Protein AF-A0A4Q6EA98-F1 (afdb_monomer)

Nearest PDB structures (foldseek):
  6drh-assembly4_H  TM=7.612E-01  e=1.124E-10  Serratia proteamaculans 568
  6gnk-assembly1_C  TM=7.350E-01  e=3.0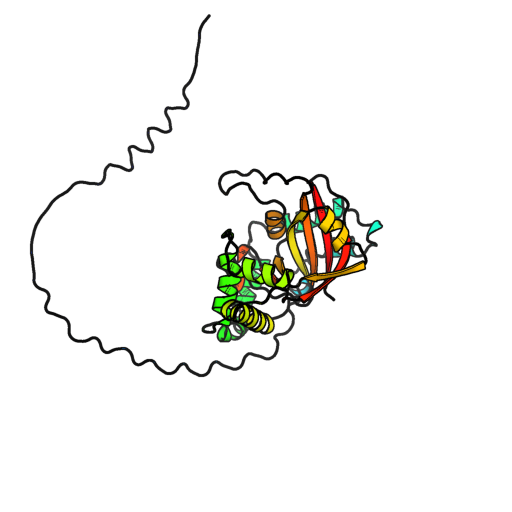94E-11  Pseudomonas aeruginosa
  6dre-assembly1_B  TM=7.748E-01  e=3.002E-10  Serratia proteamaculans 568
  6k93-assembly1_A  TM=6.479E-01  e=1.439E-08  Xanthomonas citri
  6k94-assembly2_B  TM=6.341E-01  e=4.623E-08  Xanthomonas citri

pLDDT: mean 73.7, std 22.24, range [25.86, 98.56]

Mean predicted aligned error: 13.28 Å

Structure (mmCIF, N/CA/C/O backbone):
data_AF-A0A4Q6EA98-F1
#
_entry.id   AF-A0A4Q6EA98-F1
#
loop_
_atom_site.group_PDB
_atom_site.id
_atom_site.type_symbol
_atom_site.label_atom_id
_atom_site.label_alt_id
_atom_site.label_comp_id
_atom_site.label_asym_id
_atom_site.label_entity_id
_atom_site.label_seq_id
_atom_site.pdbx_PDB_ins_code
_atom_site.Cartn_x
_atom_site.Cartn_y
_atom_site.Cartn_z
_atom_site.occupancy
_atom_site.B_iso_or_equiv
_atom_site.auth_seq_id
_atom_site.auth_comp_id
_atom_site.auth_asym_id
_atom_site.auth_atom_id
_atom_site.pdbx_PDB_model_num
ATOM 1 N N . MET A 1 1 ? 36.207 49.189 -19.529 1.00 36.44 1 MET A N 1
ATOM 2 C CA . MET A 1 1 ? 34.752 49.201 -19.783 1.00 36.44 1 MET A CA 1
ATOM 3 C C . MET A 1 1 ? 34.060 48.569 -18.588 1.00 36.44 1 MET A C 1
ATOM 5 O O . MET A 1 1 ? 34.234 47.385 -18.340 1.00 36.44 1 MET A O 1
ATOM 9 N N . HIS A 1 2 ? 33.410 49.408 -17.786 1.00 39.25 2 HIS A N 1
ATOM 10 C CA . HIS A 1 2 ? 32.520 49.038 -16.683 1.00 39.25 2 HIS A CA 1
ATOM 11 C C . HIS A 1 2 ? 31.079 48.874 -17.197 1.00 39.25 2 HIS A C 1
ATOM 13 O O . HIS A 1 2 ? 30.857 49.120 -18.376 1.00 39.25 2 HIS A O 1
ATOM 19 N N . TYR A 1 3 ? 30.160 48.520 -16.284 1.00 30.88 3 TYR A N 1
ATOM 20 C C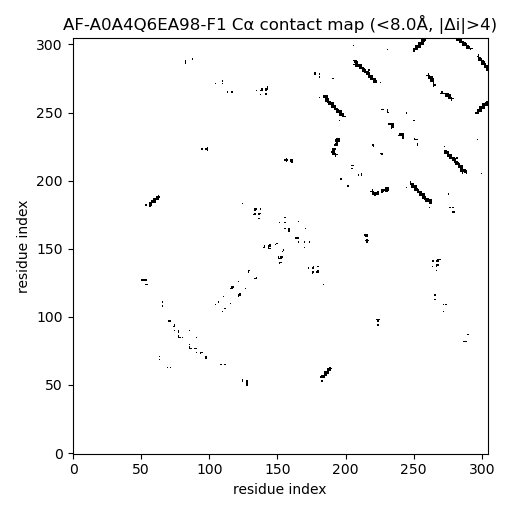A . TYR A 1 3 ? 28.699 48.310 -16.384 1.00 30.88 3 TYR A CA 1
ATOM 21 C C . TYR A 1 3 ? 28.292 46.823 -16.334 1.00 30.88 3 TYR A C 1
ATOM 23 O O . TYR A 1 3 ? 28.801 46.020 -17.099 1.00 30.88 3 TYR A O 1
ATOM 31 N N . LEU A 1 4 ? 27.371 46.365 -15.479 1.00 29.50 4 LEU A N 1
ATOM 32 C CA . LEU A 1 4 ? 26.699 46.951 -14.311 1.00 29.50 4 LEU A CA 1
ATOM 33 C C . LEU A 1 4 ? 26.031 45.784 -13.543 1.00 29.50 4 LEU A C 1
ATOM 35 O O . LEU A 1 4 ? 25.485 44.870 -14.158 1.00 29.50 4 LEU A O 1
ATOM 39 N N . ARG A 1 5 ? 26.095 45.801 -12.207 1.00 35.50 5 ARG A N 1
ATOM 40 C CA . ARG A 1 5 ? 25.423 44.859 -11.293 1.00 35.50 5 ARG A CA 1
ATOM 41 C C . ARG A 1 5 ? 24.036 45.395 -10.889 1.00 35.50 5 ARG A C 1
ATOM 43 O O . ARG A 1 5 ? 23.961 46.565 -10.541 1.00 35.50 5 ARG A O 1
ATOM 50 N N . LEU A 1 6 ? 23.050 44.484 -10.787 1.00 36.47 6 LEU A N 1
ATOM 51 C CA . LEU A 1 6 ? 21.780 44.532 -10.010 1.00 36.47 6 LEU A CA 1
ATOM 52 C C . LEU A 1 6 ? 20.711 45.597 -10.385 1.00 36.47 6 LEU A C 1
ATOM 54 O O . LEU A 1 6 ? 21.075 46.703 -10.767 1.00 36.47 6 LEU A O 1
ATOM 58 N N . PRO A 1 7 ? 19.389 45.278 -10.281 1.00 38.91 7 PRO A N 1
ATOM 59 C CA . PRO A 1 7 ? 18.716 45.088 -8.980 1.00 38.91 7 PRO A CA 1
ATOM 60 C C . PRO A 1 7 ? 17.575 44.038 -8.937 1.00 38.91 7 PRO A C 1
ATOM 62 O O . PRO A 1 7 ? 16.555 44.173 -9.603 1.00 38.91 7 PRO A O 1
ATOM 65 N N . ILE A 1 8 ? 17.688 43.038 -8.052 1.00 37.62 8 ILE A N 1
ATOM 66 C CA . ILE A 1 8 ? 16.557 42.179 -7.608 1.00 37.62 8 ILE A CA 1
ATOM 67 C C . ILE A 1 8 ? 16.230 42.416 -6.112 1.00 37.62 8 ILE A C 1
ATOM 69 O O . ILE A 1 8 ? 15.290 41.862 -5.553 1.00 37.62 8 ILE A O 1
ATOM 73 N N . LEU A 1 9 ? 16.941 43.337 -5.455 1.00 37.00 9 LEU A N 1
ATOM 74 C CA . LEU A 1 9 ? 16.762 43.656 -4.032 1.00 37.00 9 LEU A CA 1
ATOM 75 C C . LEU A 1 9 ? 15.647 44.678 -3.731 1.00 37.00 9 LEU A C 1
ATOM 77 O O . LEU A 1 9 ? 15.393 44.972 -2.568 1.00 37.00 9 LEU A O 1
ATOM 81 N N . THR A 1 10 ? 14.930 45.183 -4.737 1.00 39.91 10 THR A N 1
ATOM 82 C CA . THR A 1 10 ? 13.888 46.212 -4.550 1.00 39.91 10 THR A CA 1
ATOM 83 C C . THR A 1 10 ? 12.474 45.671 -4.320 1.00 39.91 10 THR A C 1
ATOM 85 O O . THR A 1 10 ? 11.599 46.444 -3.945 1.00 39.91 10 THR A O 1
ATOM 88 N N . PHE A 1 11 ? 12.227 44.362 -4.463 1.00 37.25 11 PHE A N 1
ATOM 89 C CA . PHE A 1 11 ? 10.883 43.790 -4.253 1.00 37.25 11 PHE A CA 1
ATOM 90 C C . PHE A 1 11 ? 10.633 43.214 -2.849 1.00 37.25 11 PHE A C 1
ATOM 92 O O . PHE A 1 11 ? 9.483 43.011 -2.466 1.00 37.25 11 PHE A O 1
ATOM 99 N N . ILE A 1 12 ? 11.677 43.010 -2.038 1.00 40.31 12 ILE A N 1
ATOM 100 C CA . ILE A 1 12 ? 11.536 42.429 -0.689 1.00 40.31 12 ILE A CA 1
ATOM 101 C C . ILE A 1 12 ? 11.276 43.511 0.381 1.00 40.31 12 ILE A C 1
ATOM 103 O O . ILE A 1 12 ? 10.663 43.231 1.407 1.00 40.31 12 ILE A O 1
ATOM 107 N N . ALA A 1 13 ? 11.621 44.776 0.120 1.00 37.28 13 ALA A N 1
ATOM 108 C CA . ALA A 1 13 ? 11.426 45.868 1.080 1.00 37.28 13 ALA A CA 1
ATOM 109 C C . ALA A 1 13 ? 10.001 46.469 1.104 1.00 37.28 13 ALA A C 1
ATOM 111 O O . ALA A 1 13 ? 9.659 47.165 2.057 1.00 37.28 13 ALA A O 1
ATOM 112 N N . LEU A 1 14 ? 9.145 46.196 0.107 1.00 33.78 14 LEU A N 1
ATOM 113 C CA . LEU A 1 14 ? 7.807 46.809 0.025 1.00 33.78 14 LEU A CA 1
ATOM 114 C C . LEU A 1 14 ? 6.695 45.976 0.692 1.00 33.78 14 LEU A C 1
ATOM 116 O O . LEU A 1 14 ? 5.656 46.519 1.056 1.00 33.78 14 LEU A O 1
ATOM 120 N N . SER A 1 15 ? 6.927 44.683 0.934 1.00 36.09 15 SER A N 1
ATOM 121 C CA . SER A 1 15 ? 5.923 43.794 1.548 1.00 36.09 15 SER A CA 1
ATOM 122 C C . SER A 1 15 ? 5.978 43.779 3.082 1.00 36.09 15 SER A C 1
ATOM 124 O O . SER A 1 15 ? 5.009 43.394 3.729 1.00 36.09 15 SER A O 1
ATOM 126 N N . LEU A 1 16 ? 7.079 44.250 3.683 1.00 36.19 16 LEU A N 1
ATOM 127 C CA . LEU A 1 16 ? 7.246 44.312 5.142 1.00 36.19 16 LEU A CA 1
ATOM 128 C C . LEU A 1 16 ? 6.771 45.646 5.755 1.00 36.19 16 LEU A C 1
ATOM 130 O O . LEU A 1 16 ? 6.557 45.732 6.961 1.00 36.19 16 LEU A O 1
ATOM 134 N N . ALA A 1 17 ? 6.548 46.676 4.931 1.00 38.06 17 ALA A N 1
ATOM 135 C CA . ALA A 1 17 ? 6.078 47.991 5.376 1.00 38.06 17 ALA A CA 1
ATOM 136 C C . ALA A 1 17 ? 4.541 48.104 5.488 1.00 38.06 17 ALA A C 1
ATOM 138 O O . ALA A 1 17 ? 4.048 49.065 6.078 1.00 38.06 17 ALA A O 1
ATOM 139 N N . LEU A 1 18 ? 3.779 47.127 4.972 1.00 37.75 18 LEU A N 1
ATOM 140 C CA . LEU A 1 18 ? 2.311 47.104 5.076 1.00 37.75 18 LEU A CA 1
ATOM 141 C C . LEU A 1 18 ? 1.763 46.292 6.263 1.00 37.75 18 LEU A C 1
ATOM 143 O O . LEU A 1 18 ? 0.562 46.336 6.504 1.00 37.75 18 LEU A O 1
ATOM 147 N N . LEU A 1 19 ? 2.613 45.609 7.040 1.00 37.91 19 LEU A N 1
ATOM 148 C CA . LEU A 1 19 ? 2.173 44.802 8.191 1.00 37.91 19 LEU A CA 1
ATOM 149 C C . LEU A 1 19 ? 2.429 45.455 9.565 1.00 37.91 19 LEU A C 1
ATOM 151 O O . LEU A 1 19 ? 2.097 44.872 10.590 1.00 37.91 19 LEU A O 1
ATOM 155 N N . LEU A 1 20 ? 2.992 46.669 9.609 1.00 38.34 20 LEU A N 1
ATOM 156 C CA . LEU A 1 20 ? 3.366 47.363 10.857 1.00 38.34 20 LEU A CA 1
ATOM 157 C C . LEU A 1 20 ? 2.638 48.702 11.085 1.00 38.34 20 LEU A C 1
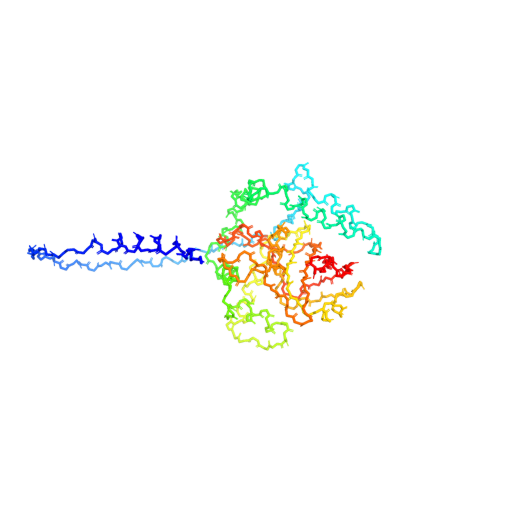ATOM 159 O O . LEU A 1 20 ? 3.066 49.513 11.902 1.00 38.34 20 LEU A O 1
ATOM 163 N N . LYS A 1 21 ? 1.512 48.946 10.403 1.00 40.34 21 LYS A N 1
ATOM 164 C CA . LYS A 1 21 ? 0.724 50.185 10.546 1.00 40.34 21 LYS A CA 1
ATOM 165 C C . LYS A 1 21 ? -0.743 49.948 10.916 1.00 40.34 21 LYS A C 1
ATOM 167 O O . LYS A 1 21 ? -1.633 50.530 10.319 1.00 40.34 21 LYS A O 1
ATOM 172 N N . THR A 1 22 ? -0.995 49.153 11.952 1.00 42.69 22 THR A N 1
ATOM 173 C CA . THR A 1 22 ? -2.240 49.248 12.741 1.00 42.69 22 THR A CA 1
ATOM 174 C C . THR A 1 22 ? -1.953 48.942 14.209 1.00 42.69 22 THR A C 1
ATOM 176 O O . THR A 1 22 ? -2.430 47.960 14.767 1.00 42.69 22 THR A O 1
ATOM 179 N N . ILE A 1 23 ? -1.134 49.784 14.835 1.00 40.72 23 ILE A N 1
ATOM 180 C CA . ILE A 1 23 ? -1.140 49.961 16.287 1.00 40.72 23 ILE A CA 1
ATOM 181 C C . ILE A 1 23 ? -1.190 51.468 16.518 1.00 40.72 23 ILE A C 1
ATOM 183 O O . ILE A 1 23 ? -0.213 52.171 16.270 1.00 40.72 23 ILE A O 1
ATOM 187 N N . THR A 1 24 ? -2.332 51.958 16.988 1.00 38.66 24 THR A N 1
ATOM 188 C CA . THR A 1 24 ? -2.420 53.245 17.682 1.00 38.66 24 THR A CA 1
ATOM 189 C C . THR A 1 24 ? -3.188 53.047 18.988 1.00 38.66 24 THR A C 1
ATOM 191 O O . THR A 1 24 ? -4.144 52.268 19.010 1.00 38.66 24 THR A O 1
ATOM 194 N N . PRO A 1 25 ? -2.761 53.706 20.079 1.00 43.69 25 PRO A N 1
ATOM 195 C CA . PRO A 1 25 ? -3.320 53.523 21.410 1.00 43.69 25 PRO A CA 1
ATOM 196 C C . PRO A 1 25 ? -4.428 54.540 21.724 1.00 43.69 25 PRO A C 1
ATOM 198 O O . PRO A 1 25 ? -4.451 55.635 21.166 1.00 43.69 25 PRO A O 1
ATOM 201 N N . GLY A 1 26 ? -5.252 54.194 22.717 1.00 35.09 26 GLY A N 1
ATOM 202 C CA . GLY A 1 26 ? -5.934 55.150 23.594 1.00 35.09 26 GLY A CA 1
ATOM 203 C C . GLY A 1 26 ? -7.406 55.426 23.286 1.00 35.09 26 GLY A C 1
ATOM 204 O O . GLY A 1 26 ? -7.727 56.124 22.331 1.00 35.09 26 GLY A O 1
ATOM 205 N N . ASN A 1 27 ? -8.296 54.948 24.161 1.00 36.94 27 ASN A N 1
ATOM 206 C CA . ASN A 1 27 ? -9.120 55.851 24.967 1.00 36.94 27 ASN A CA 1
ATOM 207 C C . ASN A 1 27 ? -9.820 55.107 26.110 1.00 36.94 27 ASN A C 1
ATOM 209 O O . ASN A 1 27 ? -10.454 54.069 25.919 1.00 36.94 27 ASN A O 1
ATOM 213 N N . ASP A 1 28 ? -9.683 55.695 27.295 1.00 40.91 28 ASP A N 1
ATOM 214 C CA . ASP A 1 28 ? -10.434 55.407 28.506 1.00 40.91 28 ASP A CA 1
ATOM 215 C C . ASP A 1 28 ? -11.940 55.619 28.292 1.00 40.91 28 ASP A C 1
ATOM 217 O O . ASP A 1 28 ? -12.344 56.582 27.641 1.00 40.91 28 ASP A O 1
ATOM 221 N N . ALA A 1 29 ? -12.772 54.765 28.896 1.00 38.62 29 ALA A N 1
ATOM 222 C CA . ALA A 1 29 ? -13.707 55.164 29.955 1.00 38.62 29 ALA A CA 1
ATOM 223 C C . ALA A 1 29 ? -14.797 54.103 30.220 1.00 38.62 29 ALA A C 1
ATOM 225 O O . ALA A 1 29 ? -15.301 53.434 29.324 1.00 38.62 29 ALA A O 1
ATOM 226 N N . GLN A 1 30 ? -15.217 54.098 31.487 1.00 36.19 30 GLN A N 1
ATOM 227 C CA . GLN A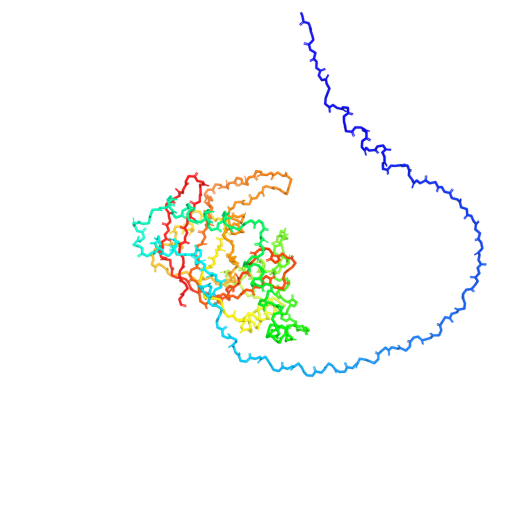 1 30 ? -16.470 53.589 32.056 1.00 36.19 30 GLN A CA 1
ATOM 228 C C . GLN A 1 30 ? -16.532 52.124 32.505 1.00 36.19 30 GLN A C 1
ATOM 230 O O . GLN A 1 30 ? -17.000 51.209 31.833 1.00 36.19 30 GLN A O 1
ATOM 235 N N . ALA A 1 31 ? -16.177 51.983 33.783 1.00 44.09 31 ALA A N 1
ATOM 236 C CA . ALA A 1 31 ? -16.693 50.978 34.691 1.00 44.09 31 ALA A CA 1
ATOM 237 C C . ALA A 1 31 ? -18.231 51.033 34.775 1.00 44.09 31 ALA A C 1
ATOM 239 O O . ALA A 1 31 ? -18.809 52.036 35.195 1.00 44.09 31 ALA A O 1
ATOM 240 N N . GLN A 1 32 ? -18.883 49.913 34.465 1.00 38.41 32 GLN A N 1
ATOM 241 C CA . GLN A 1 32 ? -20.207 49.578 34.981 1.00 38.41 32 GLN A CA 1
ATOM 242 C C . GLN A 1 32 ? -20.183 48.144 35.509 1.00 38.41 32 GLN A C 1
ATOM 244 O O . GLN A 1 32 ? -19.798 47.201 34.817 1.00 38.41 32 GLN A O 1
ATOM 249 N N . GLY A 1 33 ? -20.548 48.009 36.784 1.00 42.72 33 GLY A N 1
ATOM 250 C CA . GLY A 1 33 ? -20.514 46.762 37.532 1.00 42.72 33 GLY A CA 1
ATOM 251 C C . GLY A 1 33 ? -21.447 45.699 36.957 1.00 42.72 33 GLY A C 1
ATOM 252 O O . GLY A 1 33 ? -22.647 45.921 36.793 1.00 42.72 33 GLY A O 1
ATOM 253 N N . ARG A 1 34 ? -20.897 44.505 36.723 1.00 35.78 34 ARG A N 1
ATOM 254 C CA . ARG A 1 34 ? -21.675 43.277 36.542 1.00 35.78 34 ARG A CA 1
ATOM 255 C C . ARG A 1 34 ? -21.819 42.570 37.885 1.00 35.78 34 ARG A C 1
ATOM 257 O O . ARG A 1 34 ? -20.829 42.242 38.532 1.00 35.78 34 ARG A O 1
ATOM 264 N N . LYS A 1 35 ? -23.072 42.336 38.277 1.00 40.84 35 LYS A N 1
ATOM 265 C CA . LYS A 1 35 ? -23.454 41.440 39.373 1.00 40.84 35 LYS A CA 1
ATOM 266 C C . LYS A 1 35 ? -22.959 40.010 39.081 1.00 40.84 35 LYS A C 1
ATOM 268 O O . LYS A 1 35 ? -22.957 39.618 37.912 1.00 40.84 35 LYS A O 1
ATOM 273 N N . PRO A 1 36 ? -22.573 39.228 40.104 1.00 41.62 36 PRO A N 1
ATOM 274 C CA . PRO A 1 36 ? -22.211 37.829 39.923 1.00 41.62 36 PRO A CA 1
ATOM 275 C C . PRO A 1 36 ? -23.444 37.034 39.482 1.00 41.62 36 PRO A C 1
ATOM 277 O O . PRO A 1 36 ? -24.494 37.090 40.123 1.00 41.62 36 PRO A O 1
ATOM 280 N N . ASN A 1 37 ? -23.312 36.338 38.354 1.00 41.91 37 ASN A N 1
ATOM 281 C CA . ASN A 1 37 ? -24.334 35.435 37.849 1.00 41.91 37 ASN A CA 1
ATOM 282 C C . ASN A 1 37 ? -24.329 34.169 38.713 1.00 41.91 37 ASN A C 1
ATOM 284 O O . ASN A 1 37 ? -23.273 33.593 38.976 1.00 41.91 37 ASN A O 1
ATOM 288 N N . SER A 1 38 ? -25.520 33.789 39.159 1.00 45.34 38 SER A N 1
ATOM 289 C CA . SER A 1 38 ? -25.815 32.594 39.936 1.00 45.34 38 SER A CA 1
ATOM 290 C C . SER A 1 38 ? -25.354 31.315 39.238 1.00 45.34 38 SER A C 1
ATOM 292 O O . SER A 1 38 ? -25.368 31.221 38.011 1.00 45.34 38 SER A O 1
ATOM 294 N N . GLU A 1 39 ? -24.972 30.351 40.073 1.00 47.25 39 GLU A N 1
ATOM 295 C CA . GLU A 1 39 ? -24.672 28.947 39.799 1.00 47.25 39 GLU A CA 1
ATOM 296 C C . GLU A 1 39 ? -25.347 28.402 38.531 1.00 47.25 39 GLU A C 1
ATOM 298 O O . GLU A 1 39 ? -26.557 28.191 38.480 1.00 47.25 39 GLU A O 1
ATOM 303 N N . ALA A 1 40 ? -24.538 28.147 37.501 1.00 46.28 40 ALA A N 1
ATOM 304 C CA . ALA A 1 40 ? -24.953 27.323 36.380 1.00 46.28 40 ALA A CA 1
ATOM 305 C C . ALA A 1 40 ? -25.075 25.874 36.874 1.00 46.28 40 ALA A C 1
ATOM 307 O O . ALA A 1 40 ? -24.080 25.265 37.281 1.00 46.28 40 ALA A O 1
ATOM 308 N N . GLU A 1 41 ? -26.295 25.335 36.848 1.00 46.44 41 GLU A N 1
ATOM 309 C CA . GLU A 1 41 ? -26.556 23.912 37.045 1.00 46.44 41 GLU A CA 1
ATOM 310 C C . GLU A 1 41 ? -25.636 23.092 36.135 1.00 46.44 41 GLU A C 1
ATOM 312 O O . GLU A 1 41 ? -25.623 23.248 34.911 1.00 46.44 41 GLU A O 1
ATOM 317 N N . LYS A 1 42 ? -24.841 22.206 36.744 1.00 41.75 42 LYS A N 1
ATOM 318 C CA . LYS A 1 42 ? -24.053 21.224 36.000 1.00 41.75 42 LYS A CA 1
ATOM 319 C C . LYS A 1 42 ? -25.022 20.364 35.180 1.00 41.75 42 LYS A C 1
ATOM 321 O O . LYS A 1 42 ? -25.925 19.772 35.778 1.00 41.75 42 LYS A O 1
ATOM 326 N N . PRO A 1 43 ? -24.843 20.239 33.854 1.00 42.81 43 PRO A N 1
ATOM 327 C CA . PRO A 1 43 ? -25.679 19.357 33.058 1.00 42.81 43 PRO A CA 1
ATOM 328 C C . PRO A 1 43 ? -25.544 17.929 33.594 1.00 42.81 43 PRO A C 1
ATOM 330 O O . PRO A 1 43 ? -24.437 17.408 33.759 1.00 42.81 43 PRO A O 1
ATOM 333 N N . LYS A 1 44 ? -26.688 17.310 33.905 1.00 42.38 44 LYS A N 1
ATOM 334 C CA . LYS A 1 44 ? -26.781 15.884 34.227 1.00 42.38 44 LYS A CA 1
ATOM 335 C C . LYS A 1 44 ? -26.148 15.108 33.072 1.00 42.38 44 LYS A C 1
ATOM 337 O O . LYS A 1 44 ? -26.660 15.154 31.958 1.00 42.38 44 LYS A O 1
ATOM 342 N N . LEU A 1 45 ? -25.047 14.401 33.340 1.00 35.31 45 LEU A N 1
ATOM 343 C CA . LEU A 1 45 ? -24.524 13.392 32.422 1.00 35.31 45 LEU A CA 1
ATOM 344 C C . LEU A 1 45 ? -25.590 12.302 32.279 1.00 35.31 45 LEU A C 1
ATOM 346 O O . LEU A 1 45 ? -25.729 11.434 33.144 1.00 35.31 45 LEU A O 1
ATOM 350 N N . GLU A 1 46 ? -26.369 12.368 31.204 1.00 38.91 46 GLU A N 1
ATOM 351 C CA . GLU A 1 46 ? -27.190 11.244 30.785 1.00 38.91 46 GLU A CA 1
ATOM 352 C C . GLU A 1 46 ? -26.268 10.071 30.460 1.00 38.91 46 GLU A C 1
ATOM 354 O O . GLU A 1 46 ? -25.263 10.194 29.756 1.00 38.91 46 GLU A O 1
ATOM 359 N N . LYS A 1 47 ? -26.597 8.919 31.043 1.00 36.59 47 LYS A N 1
ATOM 360 C CA . LYS A 1 47 ? -25.894 7.662 30.820 1.00 36.59 47 LYS A CA 1
ATOM 361 C C . LYS A 1 47 ? -25.936 7.377 29.310 1.00 36.59 47 LYS A C 1
ATOM 363 O O . LYS A 1 47 ? -27.042 7.316 28.772 1.00 36.59 47 LYS A O 1
ATOM 368 N N . PRO A 1 48 ? -24.790 7.225 28.620 1.00 41.97 48 PRO A N 1
ATOM 369 C CA . PRO A 1 48 ? -24.790 7.038 27.177 1.00 41.97 48 PRO A CA 1
ATOM 370 C C . PRO A 1 48 ? -25.634 5.811 26.832 1.00 41.97 48 PRO A C 1
ATOM 372 O O . PRO A 1 48 ? -25.447 4.736 27.410 1.00 41.97 48 PRO A O 1
ATOM 375 N N . ALA A 1 49 ? -26.604 6.004 25.935 1.00 45.12 49 ALA A N 1
ATOM 376 C CA . ALA A 1 49 ? -27.439 4.928 25.427 1.00 45.12 49 ALA A CA 1
ATOM 377 C C . ALA A 1 49 ? -26.543 3.792 24.913 1.00 45.12 49 ALA A C 1
ATOM 379 O O . ALA A 1 49 ? -25.498 4.045 24.307 1.00 45.12 49 ALA A O 1
ATOM 380 N N . ALA A 1 50 ? -26.938 2.545 25.180 1.00 44.06 50 ALA A N 1
ATOM 381 C CA . ALA A 1 50 ? -26.211 1.383 24.690 1.00 44.06 50 ALA A CA 1
ATOM 382 C C . ALA A 1 50 ? -26.054 1.499 23.168 1.00 44.06 50 ALA A C 1
ATOM 384 O O . ALA A 1 50 ? -27.047 1.596 22.442 1.00 44.06 50 ALA A O 1
ATOM 385 N N . LEU A 1 51 ? -24.803 1.539 22.703 1.00 44.38 51 LEU A N 1
ATOM 386 C CA . LEU A 1 51 ? -24.502 1.590 21.279 1.00 44.38 51 LEU A CA 1
ATOM 387 C C . LEU A 1 51 ? -25.141 0.370 20.597 1.00 44.38 51 LEU A C 1
ATOM 389 O O . LEU A 1 51 ? -25.059 -0.737 21.142 1.00 44.38 51 LEU A O 1
ATOM 393 N N . PRO A 1 52 ? -25.770 0.542 19.422 1.00 46.88 52 PRO A N 1
ATOM 394 C CA . PRO A 1 52 ? -26.298 -0.588 18.675 1.00 46.88 52 PRO A CA 1
ATOM 395 C C . PRO A 1 52 ? -25.167 -1.581 18.386 1.00 46.88 52 PRO A C 1
ATOM 397 O O . PRO A 1 52 ? -24.033 -1.183 18.100 1.00 46.88 52 PRO A O 1
ATOM 400 N N . ALA A 1 53 ? -25.475 -2.878 18.478 1.00 47.44 53 ALA A N 1
ATOM 401 C CA . ALA A 1 53 ? -24.531 -3.933 18.131 1.00 47.44 53 ALA A CA 1
ATOM 402 C C . ALA A 1 53 ? -23.972 -3.687 16.720 1.00 47.44 53 ALA A C 1
ATOM 404 O O . ALA A 1 53 ? -24.715 -3.307 15.810 1.00 47.44 53 ALA A O 1
ATOM 405 N N . ALA A 1 54 ? -22.660 -3.878 16.547 1.00 45.88 54 ALA A N 1
ATOM 406 C CA . ALA A 1 54 ? -22.031 -3.736 15.240 1.00 45.88 54 ALA A CA 1
ATOM 407 C C . ALA A 1 54 ? -22.734 -4.680 14.245 1.00 45.88 54 ALA A C 1
ATOM 409 O O . ALA A 1 54 ? -22.960 -5.844 14.591 1.00 45.88 54 ALA A O 1
ATOM 410 N N . PRO A 1 55 ? -23.107 -4.213 13.041 1.00 47.16 55 PRO A N 1
ATOM 411 C CA . PRO A 1 55 ? -23.684 -5.098 12.042 1.00 47.16 55 PRO A CA 1
ATOM 412 C C . PRO A 1 55 ? -22.702 -6.238 11.743 1.00 47.16 55 PRO A C 1
ATOM 414 O O . PRO A 1 55 ? -21.487 -6.023 11.715 1.00 47.16 55 PRO A O 1
ATOM 417 N N . ASN A 1 56 ? -23.233 -7.447 11.530 1.00 51.41 56 ASN A N 1
ATOM 418 C CA . ASN A 1 56 ? -22.464 -8.594 11.040 1.00 51.41 56 ASN A CA 1
ATOM 419 C C . ASN A 1 56 ? -21.585 -8.160 9.858 1.00 51.41 56 ASN A C 1
ATOM 421 O O . ASN A 1 56 ? -22.047 -7.361 9.041 1.00 51.41 56 ASN A O 1
ATOM 425 N N . ALA A 1 57 ? -20.344 -8.667 9.807 1.00 54.44 57 ALA A N 1
ATOM 426 C CA . ALA A 1 57 ? -19.299 -8.300 8.847 1.00 54.44 57 ALA A CA 1
ATOM 427 C C . ALA A 1 57 ? -19.883 -7.866 7.491 1.00 54.44 57 ALA A C 1
ATOM 429 O O . ALA A 1 57 ? -20.426 -8.676 6.742 1.00 54.44 57 ALA A O 1
ATOM 430 N N . SER A 1 58 ? -19.833 -6.560 7.224 1.00 62.44 58 SER A N 1
ATOM 431 C CA . SER A 1 58 ? -20.400 -5.957 6.020 1.00 62.44 58 SER A CA 1
ATOM 432 C C . SER A 1 58 ? -19.800 -6.598 4.772 1.00 62.44 58 SER A C 1
ATOM 434 O O . SER A 1 58 ? -18.585 -6.804 4.725 1.00 62.44 58 SER A O 1
ATOM 436 N N . SER A 1 59 ? -20.638 -6.866 3.768 1.00 73.06 59 SER A N 1
ATOM 437 C CA . SER A 1 59 ? -20.222 -7.473 2.503 1.00 73.06 59 SER A CA 1
ATOM 438 C C . SER A 1 59 ? -18.986 -6.786 1.899 1.00 73.06 59 SER A C 1
ATOM 440 O O . SER A 1 59 ? -18.875 -5.557 2.004 1.00 73.06 59 SER A O 1
ATOM 442 N N . PRO A 1 60 ? -18.081 -7.546 1.252 1.00 81.00 60 PRO A N 1
ATOM 443 C CA . PRO A 1 60 ? -16.912 -6.982 0.588 1.00 81.00 60 PRO A CA 1
ATOM 444 C C . PRO A 1 60 ? -17.272 -5.904 -0.439 1.00 81.00 60 PRO A C 1
ATOM 446 O O . PRO A 1 60 ? -18.266 -6.016 -1.159 1.00 81.00 60 PRO A O 1
ATOM 449 N N . ILE A 1 61 ? -16.438 -4.869 -0.516 1.00 73.62 61 ILE A N 1
ATOM 450 C CA . ILE A 1 61 ? -16.477 -3.856 -1.569 1.00 73.62 61 ILE A CA 1
ATOM 451 C C . ILE A 1 61 ? -15.606 -4.355 -2.721 1.00 73.62 61 ILE A C 1
ATOM 453 O O . ILE A 1 61 ? -14.384 -4.412 -2.611 1.00 73.62 61 ILE A O 1
ATOM 457 N N . GLU A 1 62 ? -16.234 -4.705 -3.837 1.00 77.50 62 GLU A N 1
ATOM 458 C CA . GLU A 1 62 ? -15.550 -5.151 -5.052 1.00 77.50 62 GLU A CA 1
ATOM 459 C C . GLU A 1 62 ? -15.210 -3.940 -5.932 1.00 77.50 62 GLU A C 1
ATOM 461 O O . GLU A 1 62 ? -16.112 -3.352 -6.532 1.00 77.50 62 GLU A O 1
ATOM 466 N N . LEU A 1 63 ? -13.931 -3.571 -6.077 1.00 68.25 63 LEU A N 1
ATOM 467 C CA . LEU A 1 63 ? -13.541 -2.387 -6.869 1.00 68.25 63 LEU A CA 1
ATOM 468 C C . LEU A 1 63 ? -14.017 -2.456 -8.327 1.00 68.25 63 LEU A C 1
ATOM 470 O O . LEU A 1 63 ? -14.416 -1.445 -8.901 1.00 68.25 63 LEU A O 1
ATOM 474 N N . LYS A 1 64 ? -14.050 -3.660 -8.912 1.00 67.56 64 LYS A N 1
ATOM 475 C CA . LYS A 1 64 ? -14.564 -3.898 -10.273 1.00 67.56 64 LYS A CA 1
ATOM 476 C C . LYS A 1 64 ? -16.025 -3.468 -10.460 1.00 67.56 64 LYS A C 1
ATOM 478 O O . LYS A 1 64 ? -16.442 -3.251 -11.589 1.00 67.56 64 LYS A O 1
ATOM 483 N N . SER A 1 65 ? -16.797 -3.373 -9.376 1.00 58.03 65 SER A N 1
ATOM 484 C CA . SER A 1 65 ? -18.210 -2.980 -9.415 1.00 58.03 65 SER A CA 1
ATOM 485 C C . SER A 1 65 ? -18.433 -1.464 -9.346 1.00 58.03 65 SER A C 1
ATOM 487 O O . SER A 1 65 ? -19.553 -1.014 -9.567 1.00 58.03 65 SER A O 1
ATOM 489 N N . LEU A 1 66 ? -17.390 -0.673 -9.060 1.00 54.28 66 LEU A N 1
ATOM 490 C CA . LEU A 1 66 ? -17.508 0.763 -8.773 1.00 54.28 66 LEU A CA 1
ATOM 491 C C . LEU A 1 66 ? -17.319 1.680 -9.996 1.00 54.28 66 LEU A C 1
ATOM 493 O O . LEU A 1 66 ? -17.465 2.892 -9.862 1.00 54.28 66 LEU A O 1
ATOM 497 N N . ALA A 1 67 ? -16.994 1.152 -11.181 1.00 53.38 67 ALA A N 1
ATOM 498 C CA . ALA A 1 67 ? -16.746 1.969 -12.371 1.00 53.38 67 ALA A CA 1
ATOM 499 C C . ALA A 1 67 ? -17.400 1.382 -13.632 1.00 53.38 67 ALA A C 1
ATOM 501 O O . ALA A 1 67 ? -17.271 0.193 -13.909 1.00 53.38 67 ALA A O 1
ATOM 502 N N . ALA A 1 68 ? -18.058 2.239 -14.425 1.00 50.38 68 ALA A N 1
ATOM 503 C CA . ALA A 1 68 ? -18.667 1.872 -15.712 1.00 50.38 68 ALA A CA 1
ATOM 504 C C . ALA A 1 68 ? -17.628 1.421 -16.762 1.00 50.38 68 ALA A C 1
ATOM 506 O O . ALA A 1 68 ? -17.942 0.646 -17.661 1.00 50.38 68 ALA A O 1
ATOM 507 N N . THR A 1 69 ? -16.380 1.869 -16.613 1.00 62.22 69 THR A N 1
ATOM 508 C CA . THR A 1 69 ? -15.189 1.379 -17.318 1.00 62.22 69 THR A CA 1
ATOM 509 C C . THR A 1 69 ? -14.179 0.962 -16.261 1.00 62.22 69 THR A C 1
ATOM 511 O O . THR A 1 69 ? -13.782 1.808 -15.465 1.00 62.22 69 THR A O 1
ATOM 514 N N . ASN A 1 70 ? -13.781 -0.311 -16.212 1.00 66.62 70 ASN A N 1
ATOM 515 C CA . ASN A 1 70 ? -12.844 -0.801 -15.202 1.00 66.62 70 ASN A CA 1
ATOM 516 C C . ASN A 1 70 ? -11.436 -0.234 -15.484 1.00 66.62 70 ASN A C 1
ATOM 518 O O . ASN A 1 70 ? -10.764 -0.740 -16.387 1.00 66.62 70 ASN A O 1
ATOM 522 N N . PRO A 1 71 ? -10.952 0.774 -14.729 1.00 66.19 71 PRO A N 1
ATOM 523 C CA . PRO A 1 71 ? -9.657 1.394 -15.015 1.00 66.19 71 PRO A CA 1
ATOM 524 C C . PRO A 1 71 ? -8.500 0.394 -14.837 1.00 66.19 71 PRO A C 1
ATOM 526 O O . PRO A 1 71 ? -7.427 0.573 -15.404 1.00 66.19 71 PRO A O 1
ATOM 529 N N . TYR A 1 72 ? -8.734 -0.707 -14.118 1.00 76.25 72 TYR A N 1
ATOM 530 C CA . TYR A 1 72 ? -7.764 -1.769 -13.884 1.00 76.25 72 TYR A CA 1
ATOM 531 C C . TYR A 1 72 ? -7.707 -2.813 -15.005 1.00 76.25 72 TYR A C 1
ATOM 533 O O . TYR A 1 72 ? -6.874 -3.708 -14.931 1.00 76.25 72 TYR A O 1
ATOM 541 N N . GLU A 1 73 ? -8.536 -2.745 -16.053 1.00 81.25 73 GLU A N 1
ATOM 542 C CA . GLU A 1 73 ? -8.526 -3.761 -17.118 1.00 81.25 73 GLU A CA 1
ATOM 543 C C . GLU A 1 73 ? -7.162 -3.851 -17.821 1.00 81.25 73 GLU A C 1
ATOM 545 O O . GLU A 1 73 ? -6.648 -4.947 -18.053 1.00 81.25 73 GLU A O 1
ATOM 550 N N . LYS A 1 74 ? -6.537 -2.705 -18.114 1.00 81.94 74 LYS A N 1
ATOM 551 C CA . LYS A 1 74 ? -5.189 -2.666 -18.696 1.00 81.94 74 LYS A CA 1
ATOM 552 C C . LYS A 1 74 ? -4.147 -3.247 -17.740 1.00 81.94 74 LYS A C 1
ATOM 554 O O . LYS A 1 74 ? -3.325 -4.055 -18.162 1.00 81.94 74 LYS A O 1
ATOM 559 N N . LEU A 1 75 ? -4.223 -2.893 -16.454 1.00 84.19 75 LEU A N 1
ATOM 560 C CA . LEU A 1 75 ? -3.346 -3.442 -15.418 1.00 84.19 75 LEU A CA 1
ATOM 561 C C . LEU A 1 75 ? -3.500 -4.968 -15.313 1.00 84.19 75 LEU A C 1
ATOM 563 O O . LEU A 1 75 ? -2.501 -5.676 -15.315 1.00 84.19 75 LEU A O 1
ATOM 567 N N . ASN A 1 76 ? -4.733 -5.479 -15.322 1.00 86.25 76 ASN A N 1
ATOM 568 C CA . ASN A 1 76 ? -5.026 -6.913 -15.307 1.00 86.25 76 ASN A CA 1
ATOM 569 C C . ASN A 1 76 ? -4.406 -7.633 -16.500 1.00 86.25 76 ASN A C 1
ATOM 571 O O . ASN A 1 76 ? -3.816 -8.692 -16.328 1.00 86.25 76 ASN A O 1
ATOM 575 N N . LYS A 1 77 ? -4.521 -7.066 -17.708 1.00 86.50 77 LYS A N 1
ATOM 576 C CA . LYS A 1 77 ? -3.926 -7.655 -18.918 1.00 86.50 77 LYS A CA 1
ATOM 577 C C . LYS A 1 77 ? -2.407 -7.748 -18.806 1.00 86.50 77 LYS A C 1
ATOM 579 O O . LYS A 1 77 ? -1.845 -8.786 -19.136 1.00 86.50 77 LYS A O 1
ATOM 584 N N . ILE A 1 78 ? -1.763 -6.697 -18.298 1.00 85.31 78 ILE A N 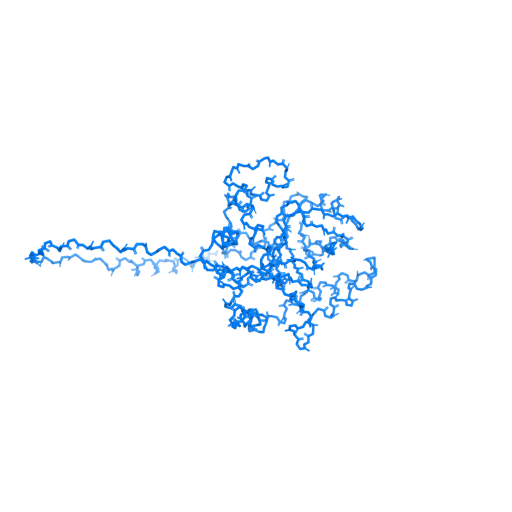1
ATOM 585 C CA . ILE A 1 78 ? -0.310 -6.669 -18.088 1.00 85.31 78 ILE A CA 1
ATOM 586 C C . ILE A 1 78 ? 0.108 -7.664 -16.998 1.00 85.31 78 ILE A C 1
ATOM 588 O O . ILE A 1 78 ? 1.125 -8.325 -17.147 1.00 85.31 78 ILE A O 1
ATOM 592 N N . LEU A 1 79 ? -0.668 -7.802 -15.921 1.00 88.81 79 LEU A N 1
ATOM 593 C CA . LEU A 1 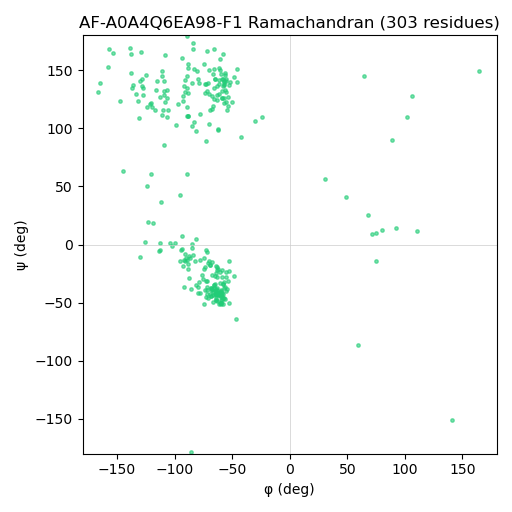79 ? -0.354 -8.700 -14.802 1.00 88.81 79 LEU A CA 1
ATOM 594 C C . LEU A 1 79 ? -0.783 -10.161 -15.023 1.00 88.81 79 LEU A C 1
ATOM 596 O O . LEU A 1 79 ? -0.411 -11.025 -14.235 1.00 88.81 79 LEU A O 1
ATOM 600 N N . ALA A 1 80 ? -1.548 -10.454 -16.078 1.00 88.12 80 ALA A N 1
ATOM 601 C CA . ALA A 1 80 ? -1.974 -11.812 -16.420 1.00 88.12 80 ALA A CA 1
ATOM 602 C C . ALA A 1 80 ? -0.872 -12.648 -17.097 1.00 88.12 80 ALA A C 1
ATOM 604 O O . ALA A 1 80 ? -1.023 -13.863 -17.240 1.00 88.12 80 ALA A O 1
ATOM 605 N N . VAL A 1 81 ? 0.218 -12.016 -17.540 1.00 88.81 81 VAL A N 1
ATOM 606 C CA . VAL A 1 81 ? 1.375 -12.705 -18.129 1.00 88.81 81 VAL A CA 1
ATOM 607 C C . VAL A 1 81 ? 2.327 -13.213 -17.037 1.00 88.81 81 VAL A C 1
ATOM 609 O O . VAL A 1 81 ? 2.198 -12.872 -15.862 1.00 88.81 81 VAL A O 1
ATOM 612 N N . LYS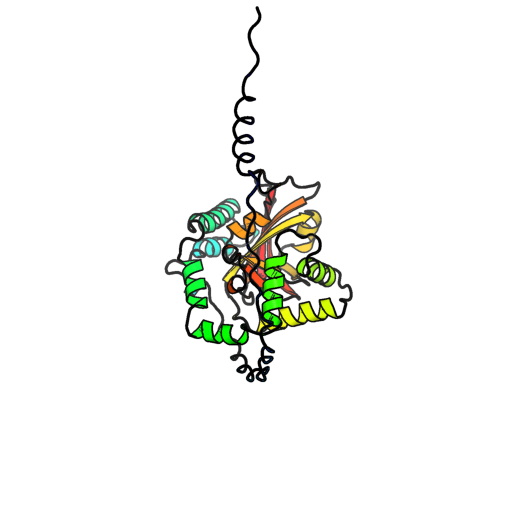 A 1 82 ? 3.294 -14.058 -17.413 1.00 86.81 82 LYS A N 1
ATOM 613 C CA . LYS A 1 82 ? 4.358 -14.497 -16.493 1.00 86.81 82 LYS A CA 1
ATOM 614 C C . LYS A 1 82 ? 5.252 -13.319 -16.093 1.00 86.81 82 LYS A C 1
ATOM 616 O O . LYS A 1 82 ? 5.420 -12.391 -16.879 1.00 86.81 82 LYS A O 1
ATOM 621 N N . SER A 1 83 ? 5.845 -13.371 -14.900 1.00 88.50 83 SER A N 1
ATOM 622 C CA . SER A 1 83 ? 6.655 -12.276 -14.344 1.00 88.50 83 SER A CA 1
ATOM 623 C C . SER A 1 83 ? 7.810 -11.840 -15.255 1.00 88.50 83 SER A C 1
ATOM 625 O O . SER A 1 83 ? 8.036 -10.643 -15.433 1.00 88.50 83 SER A O 1
ATOM 627 N N . ASP A 1 84 ? 8.480 -12.794 -15.903 1.00 89.06 84 ASP A N 1
ATOM 628 C CA . ASP A 1 84 ? 9.570 -12.576 -16.863 1.00 89.06 84 ASP A CA 1
ATOM 629 C C . ASP A 1 84 ? 9.123 -11.942 -18.192 1.00 89.06 84 ASP A C 1
ATOM 631 O O . ASP A 1 84 ? 9.944 -11.387 -18.922 1.00 89.06 84 ASP A O 1
ATOM 635 N N . ALA A 1 85 ? 7.824 -11.984 -18.491 1.00 91.06 85 ALA A N 1
ATOM 636 C CA . ALA A 1 85 ? 7.217 -11.418 -19.691 1.00 91.06 85 ALA A CA 1
ATOM 637 C C . ALA A 1 85 ? 6.550 -10.051 -19.453 1.00 91.06 85 ALA A C 1
ATOM 639 O O . ALA A 1 85 ? 5.968 -9.488 -20.383 1.00 91.06 85 ALA A O 1
ATOM 640 N N . ILE A 1 86 ? 6.608 -9.502 -18.233 1.00 91.69 86 ILE A N 1
ATOM 641 C CA . ILE A 1 86 ? 6.016 -8.193 -17.939 1.00 91.69 86 ILE A CA 1
ATOM 642 C C . ILE A 1 86 ? 6.797 -7.098 -18.675 1.00 91.69 86 ILE A C 1
ATOM 644 O O . ILE A 1 86 ? 7.963 -6.820 -18.385 1.00 91.69 86 ILE A O 1
ATOM 648 N N . ALA A 1 87 ? 6.119 -6.408 -19.593 1.00 93.31 87 ALA A N 1
ATOM 649 C CA . ALA A 1 87 ? 6.627 -5.196 -20.221 1.00 93.31 87 ALA A CA 1
ATOM 650 C C . ALA A 1 87 ? 6.584 -4.029 -19.217 1.00 93.31 87 ALA A C 1
ATOM 652 O O . ALA A 1 87 ? 5.600 -3.296 -19.123 1.00 93.31 87 ALA A O 1
ATOM 653 N N . TRP A 1 88 ? 7.654 -3.851 -18.436 1.00 91.19 88 TRP A N 1
ATOM 654 C CA . TRP A 1 88 ? 7.702 -2.865 -17.343 1.00 91.19 88 TRP A CA 1
ATOM 655 C C . TRP A 1 88 ? 7.467 -1.411 -17.783 1.00 91.19 88 TRP A C 1
ATOM 657 O O . TRP A 1 88 ? 6.919 -0.619 -17.017 1.00 91.19 88 TRP A O 1
ATOM 667 N N . SER A 1 89 ? 7.808 -1.064 -19.025 1.00 88.38 89 SER A N 1
ATOM 668 C CA . SER A 1 89 ? 7.485 0.237 -19.622 1.00 88.38 89 SER A CA 1
ATOM 669 C C . SER A 1 89 ? 5.977 0.426 -19.829 1.00 88.38 89 SER A C 1
ATOM 671 O O . SER A 1 89 ? 5.436 1.479 -19.492 1.00 88.38 89 SER A O 1
ATOM 673 N N . GLU A 1 90 ? 5.279 -0.598 -20.325 1.00 89.50 90 GLU A N 1
ATOM 674 C CA . GLU A 1 90 ? 3.820 -0.591 -20.476 1.00 89.50 90 GLU A CA 1
ATOM 675 C C . GLU A 1 90 ? 3.118 -0.616 -19.121 1.00 89.50 90 GLU A C 1
ATOM 677 O O . GLU A 1 90 ? 2.115 0.069 -18.932 1.00 89.50 90 GLU A O 1
ATOM 682 N N . PHE A 1 91 ? 3.672 -1.356 -18.159 1.00 90.19 91 PHE A N 1
ATOM 683 C CA . PHE A 1 91 ? 3.208 -1.361 -16.777 1.00 90.19 91 PHE A CA 1
ATOM 684 C C . PHE A 1 91 ? 3.286 0.039 -16.158 1.00 90.19 91 PHE A C 1
ATOM 686 O O . PHE A 1 91 ? 2.289 0.541 -15.640 1.00 90.19 91 PHE A O 1
ATOM 693 N N . LYS A 1 92 ? 4.438 0.713 -16.276 1.00 87.44 92 LYS A N 1
ATOM 694 C CA . LYS A 1 92 ? 4.613 2.105 -15.842 1.00 87.44 92 LYS A CA 1
ATOM 695 C C . LYS A 1 92 ? 3.605 3.026 -16.529 1.00 87.44 92 LYS A C 1
ATOM 697 O O . LYS A 1 92 ? 2.957 3.820 -15.853 1.00 87.44 92 LYS A O 1
ATOM 702 N N . ALA A 1 93 ? 3.422 2.892 -17.844 1.00 85.69 93 ALA A N 1
ATOM 703 C CA . ALA A 1 93 ? 2.431 3.667 -18.587 1.00 85.69 93 ALA A CA 1
ATOM 704 C C . ALA A 1 93 ? 1.000 3.409 -18.087 1.00 85.69 93 ALA A C 1
ATOM 706 O O . ALA A 1 93 ? 0.244 4.356 -17.908 1.00 85.69 93 ALA A O 1
ATOM 707 N N . ALA A 1 94 ? 0.640 2.159 -17.782 1.00 85.69 94 ALA A N 1
ATOM 708 C CA . ALA A 1 94 ? -0.662 1.818 -17.217 1.00 85.69 94 ALA A CA 1
ATOM 709 C C . ALA A 1 94 ? -0.868 2.440 -15.827 1.00 85.69 94 ALA A C 1
ATOM 711 O O . ALA A 1 94 ? -1.931 2.993 -15.563 1.00 85.69 94 ALA A O 1
ATOM 712 N N . LEU A 1 95 ? 0.147 2.428 -14.955 1.00 83.75 95 LEU A N 1
ATOM 713 C CA . LEU A 1 95 ? 0.086 3.125 -13.664 1.00 83.75 95 LEU A CA 1
ATOM 714 C C . LEU A 1 95 ? -0.056 4.644 -13.828 1.00 83.75 95 LEU A C 1
ATOM 716 O O . LEU A 1 95 ? -0.775 5.290 -13.066 1.00 83.75 95 LEU A O 1
ATOM 720 N N . VAL A 1 96 ? 0.605 5.219 -14.833 1.00 79.75 96 VAL A N 1
ATOM 721 C CA . VAL A 1 96 ? 0.469 6.636 -15.184 1.00 79.75 96 VAL A CA 1
ATOM 722 C C . VAL A 1 96 ? -0.919 6.935 -15.759 1.00 79.75 96 VAL A C 1
ATOM 724 O O . VAL A 1 96 ? -1.488 7.961 -15.429 1.00 79.75 96 VAL A O 1
ATOM 727 N N . GLU A 1 97 ? -1.521 6.057 -16.553 1.00 77.44 97 GLU A N 1
ATOM 728 C CA . GLU A 1 97 ? -2.890 6.234 -17.061 1.00 77.44 97 GLU A CA 1
ATOM 729 C C . GLU A 1 97 ? -3.942 6.119 -15.955 1.00 77.44 97 GLU A C 1
ATOM 731 O O . GLU A 1 97 ? -4.876 6.925 -15.913 1.00 77.44 97 GLU A O 1
ATOM 736 N N . LEU A 1 98 ? -3.742 5.188 -15.011 1.00 75.12 98 LEU A N 1
ATOM 737 C CA . LEU A 1 98 ? -4.513 5.125 -13.766 1.00 75.12 98 LEU A CA 1
ATOM 738 C C . LEU A 1 98 ? -4.403 6.440 -12.976 1.00 75.12 98 LEU A C 1
ATOM 740 O O . LEU A 1 98 ? -5.354 6.835 -12.309 1.00 75.12 98 LEU A O 1
ATOM 744 N N . ASN A 1 99 ? -3.258 7.120 -13.076 1.00 65.06 99 ASN A N 1
ATOM 745 C CA . ASN A 1 99 ? -2.994 8.420 -12.464 1.00 65.06 99 ASN A CA 1
ATOM 746 C C . ASN A 1 99 ? -3.563 9.605 -13.291 1.00 65.06 99 ASN A C 1
ATOM 748 O O . ASN A 1 99 ? -4.051 10.572 -12.717 1.00 65.06 99 ASN A O 1
ATOM 752 N N . ILE A 1 100 ? -3.571 9.545 -14.629 1.00 42.25 100 ILE A N 1
ATOM 753 C CA . ILE A 1 100 ? -3.928 10.676 -15.514 1.00 42.25 100 ILE A CA 1
ATOM 754 C C . ILE A 1 100 ? -5.430 10.753 -15.834 1.00 42.25 100 ILE A C 1
ATOM 756 O O . ILE A 1 100 ? -5.912 11.806 -16.245 1.00 42.25 100 ILE A O 1
ATOM 760 N N . SER A 1 101 ? -6.215 9.713 -15.551 1.00 36.66 101 SER A N 1
ATOM 761 C CA . SER A 1 101 ? -7.687 9.805 -15.633 1.00 36.66 101 SER A CA 1
ATOM 762 C C . SER A 1 101 ? -8.365 10.165 -14.308 1.00 36.66 101 SER A C 1
ATOM 764 O O . SER A 1 101 ? -9.593 10.183 -14.234 1.00 36.66 101 SER A O 1
ATOM 766 N N . ILE A 1 102 ? -7.587 10.501 -13.274 1.00 35.38 102 ILE A N 1
ATOM 767 C CA . ILE A 1 102 ? -8.090 11.117 -12.046 1.00 35.38 102 ILE A CA 1
ATOM 768 C C . ILE A 1 102 ? -7.599 12.578 -12.051 1.00 35.38 102 ILE A C 1
ATOM 770 O O . ILE A 1 102 ? -6.550 12.871 -11.476 1.00 35.38 102 ILE A O 1
ATOM 774 N N . PRO A 1 103 ? -8.316 13.533 -12.691 1.00 25.86 103 PRO A N 1
ATOM 775 C CA . PRO A 1 103 ? -8.161 14.960 -12.352 1.00 25.86 103 PRO A CA 1
ATOM 776 C C . PRO A 1 103 ? -8.176 15.094 -10.825 1.00 25.86 103 PRO A C 1
ATOM 778 O O . PRO A 1 103 ? -8.835 14.251 -10.226 1.00 25.86 103 PRO A O 1
ATOM 781 N N . PRO A 1 104 ? -7.507 16.087 -10.198 1.00 36.31 104 PRO A N 1
ATOM 782 C CA . PRO A 1 104 ? -7.266 16.156 -8.748 1.00 36.31 104 PRO A CA 1
ATOM 783 C C . PRO A 1 104 ? -8.521 15.762 -7.987 1.00 36.31 104 PRO A C 1
ATOM 785 O O . PRO A 1 104 ? -9.415 16.583 -7.839 1.00 36.31 104 PRO A O 1
ATOM 788 N N . ILE A 1 105 ? -8.630 14.479 -7.642 1.00 39.28 105 ILE A N 1
ATOM 789 C CA . ILE A 1 105 ? -9.843 13.865 -7.112 1.00 39.28 105 ILE A CA 1
ATOM 790 C C . ILE A 1 105 ? -11.133 14.529 -7.649 1.00 39.28 105 ILE A C 1
ATOM 792 O O . ILE A 1 105 ? -11.953 15.062 -6.904 1.00 39.28 105 ILE A O 1
ATOM 796 N N . SER A 1 106 ? -11.318 14.587 -8.970 1.00 42.44 106 SER A N 1
ATOM 797 C CA . SER A 1 106 ? -12.582 15.082 -9.506 1.00 42.44 106 SER A CA 1
ATOM 798 C C . SER A 1 106 ? -13.584 13.936 -9.502 1.00 42.44 106 SER A C 1
ATOM 800 O O . SER A 1 106 ? -13.570 12.995 -10.292 1.00 42.44 106 SER A O 1
ATOM 802 N N . SER A 1 107 ? -14.478 14.058 -8.535 1.00 49.34 107 SER A N 1
ATOM 803 C CA . SER A 1 107 ? -15.763 13.402 -8.449 1.00 49.34 107 SER A CA 1
ATOM 804 C C . SER A 1 107 ? -15.730 11.874 -8.438 1.00 49.34 107 SER A C 1
ATOM 806 O O . SER A 1 107 ? -15.714 11.365 -7.345 1.00 49.34 107 SER A O 1
ATOM 808 N N . ALA A 1 108 ? -15.717 11.106 -9.526 1.00 45.97 108 ALA A N 1
ATOM 809 C CA . ALA A 1 108 ? -16.219 9.719 -9.547 1.00 45.97 108 ALA A CA 1
ATOM 810 C C . ALA A 1 108 ? -15.781 8.769 -8.406 1.00 45.97 108 ALA A C 1
ATOM 812 O O . ALA A 1 108 ? -16.654 8.367 -7.651 1.00 45.97 108 ALA A O 1
ATOM 813 N N . LEU A 1 109 ? -14.498 8.412 -8.220 1.00 44.62 109 LEU A N 1
ATOM 814 C CA . LEU A 1 109 ? -14.113 7.466 -7.149 1.00 44.62 109 LEU A CA 1
ATOM 815 C C . LEU A 1 109 ? -14.306 8.072 -5.763 1.00 44.62 109 LEU A C 1
ATOM 817 O O . LEU A 1 109 ? -14.860 7.418 -4.897 1.00 44.62 109 LEU A O 1
ATOM 821 N N . SER A 1 110 ? -13.909 9.321 -5.538 1.00 48.25 110 SER A N 1
ATOM 822 C CA . SER A 1 110 ? -14.132 9.957 -4.238 1.00 48.25 110 SER A CA 1
ATOM 823 C C . SER A 1 110 ? -15.579 10.346 -3.998 1.00 48.25 110 SER A C 1
ATOM 825 O O . SER A 1 110 ? -15.958 10.497 -2.857 1.00 48.25 110 SER A O 1
ATOM 827 N N . THR A 1 111 ? -16.393 10.461 -5.041 1.00 50.59 111 THR A N 1
ATOM 828 C CA . THR A 1 111 ? -17.847 10.633 -5.030 1.00 50.59 111 THR A CA 1
ATOM 829 C C . THR A 1 111 ? -18.497 9.297 -4.801 1.00 50.59 111 THR A C 1
ATOM 831 O O . THR A 1 111 ? -19.479 9.281 -4.100 1.00 50.59 111 THR A O 1
ATOM 834 N N . GLU A 1 112 ? -17.988 8.188 -5.326 1.00 53.75 112 GLU A N 1
ATOM 835 C CA . GLU A 1 112 ? -18.470 6.850 -4.994 1.00 53.75 112 GLU A CA 1
ATOM 836 C C . GLU A 1 112 ? -18.041 6.469 -3.587 1.00 53.75 112 GLU A C 1
ATOM 838 O O . GLU A 1 112 ? -18.857 5.968 -2.839 1.00 53.75 112 GLU A O 1
ATOM 843 N N . MET A 1 113 ? -16.830 6.807 -3.153 1.00 52.00 113 MET A N 1
ATOM 844 C CA . MET A 1 113 ? -16.415 6.688 -1.760 1.00 52.00 113 MET A CA 1
ATOM 845 C C . MET A 1 113 ? -17.251 7.623 -0.877 1.00 52.00 113 MET A C 1
ATOM 847 O O . MET A 1 113 ? -17.824 7.181 0.109 1.00 52.00 113 MET A O 1
ATOM 851 N N . TRP A 1 114 ? -17.427 8.893 -1.241 1.00 51.41 114 TRP A N 1
ATOM 852 C CA . TRP A 1 114 ? -18.275 9.840 -0.510 1.00 51.41 114 TRP A CA 1
ATOM 853 C C . TRP A 1 114 ? -19.743 9.416 -0.504 1.00 51.41 114 TRP A C 1
ATOM 855 O O . TRP A 1 114 ? -20.364 9.452 0.542 1.00 51.41 114 TRP A O 1
ATOM 865 N N . LYS A 1 115 ? -20.307 8.947 -1.618 1.00 55.81 115 LYS A N 1
ATOM 866 C CA . LYS A 1 115 ? -21.657 8.368 -1.717 1.00 55.81 115 LYS A CA 1
ATOM 867 C C . LYS A 1 115 ? -21.744 7.104 -0.888 1.00 55.81 115 LYS A C 1
ATOM 869 O O . LYS A 1 115 ? -22.739 6.927 -0.205 1.00 55.81 115 LYS A O 1
ATOM 874 N N . LEU A 1 116 ? -20.720 6.252 -0.909 1.00 53.44 116 LEU A N 1
ATOM 875 C CA . LEU A 1 116 ? -20.630 5.087 -0.045 1.00 53.44 116 LEU A CA 1
ATOM 876 C C . LEU A 1 116 ? -20.635 5.535 1.405 1.00 53.44 116 LEU A C 1
ATOM 878 O O . LEU A 1 116 ? -21.369 4.915 2.141 1.00 53.44 116 LEU A O 1
ATOM 882 N N . ALA A 1 117 ? -19.930 6.600 1.800 1.00 50.56 117 ALA A N 1
ATOM 883 C CA . ALA A 1 117 ? -19.913 7.153 3.158 1.00 50.56 117 ALA A CA 1
ATOM 884 C C . ALA A 1 117 ? -21.205 7.890 3.557 1.00 50.56 117 ALA A C 1
ATOM 886 O O . ALA A 1 117 ? -21.587 7.873 4.726 1.00 50.56 117 ALA A O 1
ATOM 887 N N . GLN A 1 118 ? -21.883 8.519 2.596 1.00 49.38 118 GLN A N 1
ATOM 888 C CA . GLN A 1 118 ? -23.139 9.257 2.762 1.00 49.38 118 GLN A CA 1
ATOM 889 C C . GLN A 1 118 ? -24.376 8.372 2.572 1.00 49.38 118 GLN A C 1
ATOM 891 O O . GLN A 1 118 ? -25.491 8.797 2.876 1.00 49.38 118 GLN A O 1
ATOM 896 N N . ALA A 1 119 ? -24.213 7.146 2.066 1.00 52.06 119 ALA A N 1
ATOM 897 C CA . ALA A 1 119 ? -25.308 6.207 1.900 1.00 52.06 119 ALA A CA 1
ATOM 898 C C . ALA A 1 119 ? -25.999 6.021 3.261 1.00 52.06 119 ALA A C 1
ATOM 900 O O . ALA A 1 119 ? -25.310 5.904 4.277 1.00 52.06 119 ALA A O 1
ATOM 901 N N . PRO A 1 120 ? -27.339 5.924 3.326 1.00 52.38 120 PRO A N 1
ATOM 902 C CA . PRO A 1 120 ? -28.044 5.659 4.585 1.00 52.38 120 PRO A CA 1
ATOM 903 C C . PRO A 1 120 ? -27.511 4.406 5.302 1.00 52.38 120 PRO A C 1
ATOM 905 O O . PRO A 1 120 ? -27.456 4.343 6.529 1.00 52.38 120 PRO A O 1
ATOM 908 N N . GLU A 1 121 ? -27.047 3.432 4.517 1.00 50.72 121 GLU A N 1
ATOM 909 C CA . GLU A 1 121 ? -26.332 2.242 4.976 1.00 50.72 121 GLU A CA 1
ATOM 910 C C . GLU A 1 121 ? -24.967 2.562 5.596 1.00 50.72 121 GLU A C 1
ATOM 912 O O . GLU A 1 121 ? -24.608 1.950 6.595 1.00 50.72 121 GLU A O 1
ATOM 917 N N . ALA A 1 122 ? -24.206 3.532 5.087 1.00 48.94 122 ALA A N 1
ATOM 918 C CA . ALA A 1 122 ? -22.972 3.960 5.733 1.00 48.94 122 ALA A CA 1
ATOM 919 C C . ALA A 1 122 ? -23.176 4.872 6.922 1.00 48.94 122 ALA A C 1
ATOM 921 O O . ALA A 1 122 ? -22.439 4.726 7.881 1.00 48.94 122 ALA A O 1
ATOM 922 N N . ALA A 1 123 ? -24.207 5.713 6.954 1.00 52.50 123 ALA A N 1
ATOM 923 C CA . ALA A 1 123 ? -24.581 6.383 8.193 1.00 52.50 123 ALA A CA 1
ATOM 924 C C . ALA A 1 123 ? -24.857 5.354 9.309 1.00 52.50 123 ALA A C 1
ATOM 926 O O . ALA A 1 123 ? -24.431 5.566 10.438 1.00 52.50 123 ALA A O 1
ATOM 927 N N . LYS A 1 124 ? -25.459 4.194 8.991 1.00 55.25 124 LYS A N 1
ATOM 928 C CA . LYS A 1 124 ? -25.597 3.049 9.915 1.00 55.25 124 LYS A CA 1
ATOM 929 C C . LYS A 1 124 ? -24.273 2.305 10.172 1.00 55.25 124 LYS A C 1
ATOM 931 O O . LYS A 1 124 ? -23.976 1.994 11.323 1.00 55.25 124 LYS A O 1
ATOM 936 N N . ARG A 1 125 ? -23.440 2.059 9.148 1.00 53.81 125 ARG A N 1
ATOM 937 C CA . ARG A 1 125 ? -22.090 1.453 9.292 1.00 53.81 125 ARG A CA 1
ATOM 938 C C . ARG A 1 125 ? -21.079 2.384 9.966 1.00 53.81 125 ARG A C 1
ATOM 940 O O . ARG A 1 125 ? -20.029 1.918 10.366 1.00 53.81 125 ARG A O 1
ATOM 947 N N . LEU A 1 126 ? -21.365 3.673 10.088 1.00 54.69 126 LEU A N 1
ATOM 948 C CA . LEU A 1 126 ? -20.537 4.677 10.754 1.00 54.69 126 LEU A CA 1
ATOM 949 C C . LEU A 1 126 ? -21.220 5.195 12.035 1.00 54.69 126 LEU A C 1
ATOM 951 O O . LEU A 1 126 ? -20.625 5.947 12.804 1.00 54.69 126 LEU A O 1
ATOM 955 N N . ALA A 1 127 ? -22.452 4.766 12.324 1.00 60.16 127 ALA A N 1
ATOM 956 C CA . ALA A 1 127 ? -23.127 5.082 13.580 1.00 60.16 127 ALA A CA 1
ATOM 957 C C . ALA A 1 127 ? -22.414 4.431 14.773 1.00 60.16 127 ALA A C 1
ATOM 959 O O . ALA A 1 127 ? -22.325 5.050 15.825 1.00 60.16 127 ALA A O 1
ATOM 960 N N . TRP A 1 128 ? -21.847 3.227 14.604 1.00 55.91 128 TRP A N 1
ATOM 961 C CA . TRP A 1 128 ? -21.029 2.582 15.646 1.00 55.91 128 TRP A CA 1
ATOM 962 C C . TRP A 1 128 ? -19.636 3.213 15.791 1.00 55.91 128 TRP A C 1
ATOM 964 O O . TRP A 1 128 ? -18.982 3.074 16.823 1.00 55.91 128 TRP A O 1
ATOM 974 N N . VAL A 1 129 ? -19.180 3.900 14.744 1.00 53.31 129 VAL A N 1
ATOM 975 C CA . VAL A 1 129 ? -17.932 4.663 14.708 1.00 53.31 129 VAL A CA 1
ATOM 976 C C . VAL A 1 129 ? -18.088 5.914 15.587 1.00 53.31 129 VAL A C 1
ATOM 978 O O . VAL A 1 129 ? -17.248 6.180 16.447 1.00 53.31 129 VAL A O 1
ATOM 981 N N . LYS A 1 130 ? -19.196 6.651 15.462 1.00 48.44 130 LYS A N 1
ATOM 982 C CA . LYS A 1 130 ? -19.440 7.863 16.256 1.00 48.44 130 LYS A CA 1
ATOM 983 C C . LYS A 1 130 ? -19.516 7.542 17.760 1.00 48.44 130 LYS A C 1
ATOM 985 O O . LYS A 1 130 ? -20.545 7.104 18.258 1.00 48.44 130 LYS A O 1
ATOM 990 N N . GLY A 1 131 ? -18.415 7.784 18.478 1.00 53.22 131 GLY A N 1
ATOM 991 C CA . GLY A 1 131 ? -18.342 7.716 19.943 1.00 53.22 131 GLY A CA 1
ATOM 992 C C . GLY A 1 131 ? -17.528 6.565 20.546 1.00 53.22 131 GLY A C 1
ATOM 993 O O . GLY A 1 131 ? -17.617 6.358 21.753 1.00 53.22 131 GLY A O 1
ATOM 994 N N . THR A 1 132 ? -16.735 5.815 19.769 1.00 62.06 132 THR A N 1
ATOM 995 C CA . THR A 1 132 ? -15.896 4.725 20.312 1.00 62.06 132 THR A CA 1
ATOM 996 C C . THR A 1 132 ? -14.400 5.046 20.251 1.00 62.06 132 THR A C 1
ATOM 998 O O . THR A 1 132 ? -13.936 5.712 19.325 1.00 62.06 132 THR A O 1
ATOM 1001 N N . GLU A 1 133 ? -13.611 4.519 21.201 1.00 73.19 133 GLU A N 1
ATOM 1002 C CA . GLU A 1 133 ? -12.134 4.617 21.188 1.00 73.19 133 GLU A CA 1
ATOM 1003 C C . GLU A 1 133 ? -11.510 4.132 19.862 1.00 73.19 133 GLU A C 1
ATOM 1005 O O . GLU A 1 133 ? -10.401 4.529 19.506 1.00 73.19 133 GLU A O 1
ATOM 1010 N N . HIS A 1 134 ? -12.226 3.292 19.111 1.00 71.19 134 HIS A N 1
ATOM 1011 C CA . HIS A 1 134 ? -11.811 2.758 17.817 1.00 71.19 134 HIS A CA 1
ATOM 1012 C C . HIS A 1 134 ? -11.632 3.854 16.761 1.00 71.19 134 HIS A C 1
ATOM 1014 O O . HIS A 1 134 ? -10.678 3.809 15.995 1.00 71.19 134 HIS A O 1
ATOM 1020 N N . VAL A 1 135 ? -12.501 4.863 16.734 1.00 67.44 135 VAL A N 1
ATOM 1021 C CA . VAL A 1 135 ? -12.444 5.917 15.707 1.00 67.44 135 VAL A CA 1
ATOM 1022 C C . VAL A 1 135 ? -11.388 6.936 16.018 1.00 67.44 135 VAL A C 1
ATOM 1024 O O . VAL A 1 135 ? -10.611 7.276 15.142 1.00 67.44 135 VAL A O 1
ATOM 1027 N N . VAL A 1 136 ? -11.278 7.323 17.287 1.00 73.00 136 VAL A N 1
ATOM 1028 C CA . VAL A 1 136 ? -10.149 8.130 17.755 1.00 73.00 136 VAL A CA 1
ATOM 1029 C C . VAL A 1 136 ? -8.832 7.439 17.405 1.00 73.00 136 VAL A C 1
ATOM 1031 O O . VAL A 1 136 ? -7.879 8.089 16.999 1.00 73.00 136 VAL A O 1
ATOM 1034 N N . THR A 1 137 ? -8.778 6.109 17.508 1.00 76.69 137 THR A N 1
ATOM 1035 C CA . THR A 1 137 ? -7.587 5.333 17.157 1.00 76.69 137 THR A CA 1
ATOM 1036 C C . THR A 1 137 ? -7.305 5.322 15.652 1.00 76.69 137 THR A C 1
ATOM 1038 O O . THR A 1 137 ? -6.148 5.496 15.275 1.00 76.69 137 THR A O 1
ATOM 1041 N N . VAL A 1 138 ? -8.326 5.162 14.801 1.00 74.69 138 VAL A N 1
ATOM 1042 C CA . VAL A 1 138 ? -8.164 5.236 13.338 1.00 74.69 138 VAL A CA 1
ATOM 1043 C C . VAL A 1 138 ? -7.789 6.652 12.899 1.00 74.69 138 VAL A C 1
ATOM 1045 O O . VAL A 1 138 ? -6.785 6.801 12.215 1.00 74.69 138 VAL A O 1
ATOM 1048 N N . ASN A 1 139 ? -8.508 7.686 13.349 1.00 74.44 139 ASN A N 1
ATOM 1049 C CA . ASN A 1 139 ? -8.161 9.089 13.102 1.00 74.44 139 ASN A CA 1
ATOM 1050 C C . ASN A 1 139 ? -6.718 9.370 13.508 1.00 74.44 139 ASN A C 1
ATOM 1052 O O . ASN A 1 139 ? -5.935 9.842 12.697 1.00 74.44 139 ASN A O 1
ATOM 1056 N N . ARG A 1 140 ? -6.328 8.976 14.726 1.00 77.38 140 ARG A N 1
ATOM 1057 C CA . ARG A 1 140 ? -4.958 9.147 15.212 1.00 77.38 140 ARG A CA 1
ATOM 1058 C C . ARG A 1 140 ? -3.930 8.427 14.341 1.00 77.38 140 ARG A C 1
ATOM 1060 O O . ARG A 1 140 ? -2.852 8.964 14.127 1.00 77.38 140 ARG A O 1
ATOM 1067 N N . TYR A 1 141 ? -4.231 7.221 13.853 1.00 79.56 141 TYR A N 1
ATOM 1068 C CA . TYR A 1 141 ? -3.334 6.509 12.938 1.00 79.56 141 TYR A CA 1
ATOM 1069 C C . TYR A 1 141 ? -3.097 7.310 11.656 1.00 79.56 141 TYR A C 1
ATOM 1071 O O . TYR A 1 141 ? -1.949 7.465 11.246 1.00 79.56 141 TYR A O 1
ATOM 1079 N N . VAL A 1 142 ? -4.168 7.816 11.041 1.00 73.19 142 VAL A N 1
ATOM 1080 C CA . VAL A 1 142 ? -4.076 8.488 9.742 1.00 73.19 142 VAL A CA 1
ATOM 1081 C C . VAL A 1 142 ? -3.547 9.921 9.880 1.00 73.19 142 VAL A C 1
ATOM 1083 O O . VAL A 1 142 ? -2.671 10.324 9.125 1.00 73.19 142 VAL A O 1
ATOM 1086 N N . GLU A 1 143 ? -3.996 10.681 10.879 1.00 73.38 143 GLU A N 1
ATOM 1087 C CA . GLU A 1 143 ? -3.620 12.088 11.083 1.00 73.38 143 GLU A CA 1
ATOM 1088 C C . GLU A 1 143 ? -2.181 12.249 11.604 1.00 73.38 143 GLU A C 1
ATOM 1090 O O . GLU A 1 143 ? -1.449 13.125 11.139 1.00 73.38 143 GLU A O 1
ATOM 1095 N N . GLU A 1 144 ? -1.714 11.385 12.518 1.00 71.12 144 GLU A N 1
ATOM 1096 C CA . GLU A 1 144 ? -0.321 11.440 12.995 1.00 71.12 144 GLU A CA 1
ATOM 1097 C C . GLU A 1 144 ? 0.691 10.971 11.931 1.00 71.12 144 GLU A C 1
ATOM 1099 O O . GLU A 1 144 ? 1.904 11.091 12.133 1.00 71.12 144 GLU A O 1
ATOM 1104 N N . SER A 1 145 ? 0.221 10.461 10.784 1.00 58.66 145 SER A N 1
ATOM 1105 C CA . SER A 1 145 ? 1.076 9.992 9.691 1.00 58.66 145 SER A CA 1
ATOM 1106 C C . SER A 1 145 ? 1.875 11.082 8.975 1.00 58.66 145 SER A C 1
ATOM 1108 O O . SER A 1 145 ? 2.899 10.797 8.344 1.00 58.66 145 SER A O 1
ATOM 1110 N N . HIS A 1 146 ? 1.512 12.350 9.175 1.00 57.78 146 HIS A N 1
ATOM 1111 C CA . HIS A 1 146 ? 2.092 13.489 8.466 1.00 57.78 146 HIS A CA 1
ATOM 1112 C C . HIS A 1 146 ? 3.328 14.104 9.146 1.00 57.78 146 HIS A C 1
ATOM 1114 O O . HIS A 1 146 ? 3.375 15.296 9.440 1.00 57.78 146 HIS A O 1
ATOM 1120 N N . GLY A 1 147 ? 4.389 13.306 9.306 1.00 52.62 147 GLY A N 1
ATOM 1121 C CA . GLY A 1 147 ? 5.752 13.845 9.444 1.00 52.62 147 GLY A CA 1
ATOM 1122 C C . GLY A 1 147 ? 6.256 14.097 10.865 1.00 52.62 147 GLY A C 1
ATOM 1123 O O . GLY A 1 147 ? 7.292 14.737 11.033 1.00 52.62 147 GLY A O 1
ATOM 1124 N N . VAL A 1 148 ? 5.589 13.558 11.886 1.00 60.53 148 VAL A N 1
ATOM 1125 C CA . VAL A 1 148 ? 6.158 13.506 13.237 1.00 60.53 148 VAL A CA 1
ATOM 1126 C C . VAL A 1 148 ? 6.949 12.202 13.359 1.00 60.53 148 VAL A C 1
ATOM 1128 O O . VAL A 1 148 ? 6.355 11.120 13.383 1.00 60.53 148 VAL A O 1
ATOM 1131 N N . GLU A 1 149 ? 8.286 12.294 13.437 1.00 60.72 149 GLU A N 1
ATOM 1132 C CA . GLU A 1 149 ? 9.215 11.145 13.586 1.00 60.72 149 GLU A CA 1
ATOM 1133 C C . GLU A 1 149 ? 8.872 10.220 14.768 1.00 60.72 149 GLU A C 1
ATOM 1135 O O . GLU A 1 149 ? 9.337 9.080 14.826 1.00 60.72 149 GLU A O 1
ATOM 1140 N N . ASP A 1 150 ? 8.011 10.700 15.664 1.00 70.69 150 ASP A N 1
ATOM 1141 C CA . ASP A 1 150 ? 7.668 10.102 16.942 1.00 70.69 150 ASP A CA 1
ATOM 1142 C C . ASP A 1 150 ? 6.162 9.818 17.124 1.00 70.69 150 ASP A C 1
ATOM 1144 O O . ASP A 1 150 ? 5.682 9.636 18.247 1.00 70.69 150 ASP A O 1
ATOM 1148 N N . SER A 1 151 ? 5.423 9.760 16.013 1.00 83.62 151 SER A N 1
ATOM 1149 C CA . SER A 1 151 ? 4.000 9.403 15.963 1.00 83.62 151 SER A CA 1
ATOM 1150 C C . SER A 1 151 ? 3.707 7.986 16.474 1.00 83.62 151 SER A C 1
ATOM 1152 O O . SER A 1 151 ? 4.526 7.061 16.378 1.00 83.62 151 SER A O 1
ATOM 1154 N N . THR A 1 152 ? 2.494 7.795 16.997 1.00 86.69 152 THR A N 1
ATOM 1155 C CA . THR A 1 152 ? 2.035 6.538 17.606 1.00 86.69 152 THR A CA 1
ATOM 1156 C C . THR A 1 152 ? 2.078 5.387 16.599 1.00 86.69 152 THR A C 1
ATOM 1158 O O . THR A 1 152 ? 2.557 4.299 16.922 1.00 86.69 152 THR A O 1
ATOM 1161 N N . PHE A 1 153 ? 1.646 5.620 15.354 1.00 87.62 153 PHE A N 1
ATOM 1162 C CA . PHE A 1 153 ? 1.622 4.575 14.327 1.00 87.62 153 PHE A CA 1
ATOM 1163 C C . PHE A 1 153 ? 3.033 4.127 13.902 1.00 87.62 153 PHE A C 1
ATOM 1165 O O . PHE A 1 153 ? 3.255 2.930 13.701 1.00 87.62 153 PHE A O 1
ATOM 1172 N N . LEU A 1 154 ? 4.011 5.046 13.804 1.00 88.88 154 LEU A N 1
ATOM 1173 C CA . LEU A 1 154 ? 5.403 4.691 13.502 1.00 88.88 154 LEU A CA 1
ATOM 1174 C C . LEU A 1 154 ? 5.994 3.842 14.621 1.00 88.88 154 LEU A C 1
ATOM 1176 O O . LEU A 1 154 ? 6.609 2.813 14.337 1.00 88.88 154 LEU A O 1
ATOM 1180 N N . LYS A 1 155 ? 5.785 4.247 15.878 1.00 91.75 155 LYS A N 1
ATOM 1181 C CA . LYS A 1 155 ? 6.243 3.507 17.061 1.00 91.75 155 LYS A CA 1
ATOM 1182 C C . LYS A 1 155 ? 5.634 2.108 17.108 1.00 91.75 155 LYS A C 1
ATOM 1184 O O . LYS A 1 155 ? 6.379 1.132 17.193 1.00 91.75 155 LYS A O 1
ATOM 1189 N N . ALA A 1 156 ? 4.314 2.001 16.951 1.00 92.81 156 ALA A N 1
ATOM 1190 C CA . ALA A 1 156 ? 3.609 0.723 16.931 1.00 92.81 156 ALA A CA 1
ATOM 1191 C C . ALA A 1 156 ? 4.114 -0.189 15.800 1.00 92.81 156 ALA A C 1
ATOM 1193 O O . ALA A 1 156 ? 4.524 -1.319 16.055 1.00 92.81 156 ALA A O 1
ATOM 1194 N N . ASN A 1 157 ? 4.176 0.306 14.559 1.00 94.62 157 ASN A N 1
ATOM 1195 C CA . ASN A 1 157 ? 4.643 -0.485 13.418 1.00 94.62 157 ASN A CA 1
ATOM 1196 C C . ASN A 1 157 ? 6.118 -0.903 13.549 1.00 94.62 157 ASN A C 1
ATOM 1198 O O . ASN A 1 157 ? 6.469 -2.020 13.171 1.00 94.62 157 ASN A O 1
ATOM 1202 N N . ARG A 1 158 ? 6.997 -0.037 14.074 1.00 94.12 158 ARG A N 1
ATOM 1203 C CA . ARG A 1 158 ? 8.407 -0.382 14.334 1.00 94.12 158 ARG A CA 1
ATOM 1204 C C . ARG A 1 158 ? 8.518 -1.491 15.377 1.00 94.12 158 ARG A C 1
ATOM 1206 O O . ARG A 1 158 ? 9.205 -2.476 15.120 1.00 94.12 158 ARG A O 1
ATOM 1213 N N . ALA A 1 159 ? 7.820 -1.358 16.504 1.00 94.94 159 ALA A N 1
ATOM 1214 C CA . ALA A 1 159 ? 7.838 -2.354 17.570 1.00 94.94 159 ALA A CA 1
ATOM 1215 C C . ALA A 1 159 ? 7.277 -3.708 17.101 1.00 94.94 159 ALA A C 1
ATOM 1217 O O . ALA A 1 159 ? 7.915 -4.738 17.315 1.00 94.94 159 ALA A O 1
ATOM 1218 N N . LEU A 1 160 ? 6.160 -3.707 16.362 1.00 96.38 160 LEU A N 1
ATOM 1219 C CA . LEU A 1 160 ? 5.581 -4.915 15.764 1.00 96.38 160 LEU A CA 1
ATOM 1220 C C . LEU A 1 160 ? 6.556 -5.614 14.799 1.00 96.38 160 LEU A C 1
ATOM 1222 O O . LEU A 1 160 ? 6.743 -6.829 14.872 1.00 96.38 160 LEU A O 1
ATOM 1226 N N . ARG A 1 161 ? 7.235 -4.860 13.923 1.00 95.44 161 ARG A N 1
ATOM 1227 C CA . ARG A 1 161 ? 8.240 -5.411 12.991 1.00 95.44 161 ARG A CA 1
ATOM 1228 C C . ARG A 1 161 ? 9.457 -5.988 13.708 1.00 95.44 161 ARG A C 1
ATOM 1230 O O . ARG A 1 161 ? 9.914 -7.078 13.353 1.00 95.44 161 ARG A O 1
ATOM 1237 N N . ALA A 1 162 ? 9.941 -5.283 14.727 1.00 95.38 162 ALA A N 1
ATOM 1238 C CA . ALA A 1 162 ? 11.063 -5.708 15.554 1.00 95.38 162 ALA A CA 1
ATOM 1239 C C . ALA A 1 162 ? 10.717 -6.884 16.487 1.00 95.38 162 ALA A C 1
ATOM 1241 O O . ALA A 1 162 ? 11.624 -7.535 16.998 1.00 95.38 162 ALA A O 1
ATOM 1242 N N . GLY A 1 163 ? 9.428 -7.180 16.702 1.00 95.56 163 GLY A N 1
ATOM 1243 C CA . GLY A 1 163 ? 8.990 -8.160 17.700 1.00 95.56 163 GLY A CA 1
ATOM 1244 C C . GLY A 1 163 ? 9.257 -7.697 19.135 1.00 95.56 163 GLY A C 1
ATOM 1245 O O . GLY A 1 163 ? 9.444 -8.521 20.025 1.00 95.56 163 GLY A O 1
ATOM 1246 N N . THR A 1 164 ? 9.331 -6.384 19.354 1.00 95.62 164 THR A N 1
ATOM 1247 C CA . THR A 1 164 ? 9.545 -5.791 20.676 1.00 95.62 164 THR A CA 1
ATOM 1248 C C . THR A 1 164 ? 8.234 -5.778 21.456 1.00 95.62 164 THR A C 1
ATOM 1250 O O . THR A 1 164 ? 7.173 -5.529 20.883 1.00 95.62 164 THR A O 1
ATOM 1253 N N . ALA A 1 165 ? 8.306 -6.024 22.766 1.00 94.12 165 ALA A N 1
ATOM 1254 C CA . ALA A 1 165 ? 7.147 -5.907 23.643 1.00 94.12 165 ALA A CA 1
ATOM 1255 C C . ALA A 1 165 ? 6.574 -4.480 23.593 1.00 94.12 165 ALA A C 1
ATOM 1257 O O . ALA A 1 165 ? 7.311 -3.498 23.693 1.00 94.12 165 ALA A O 1
ATOM 1258 N N . LEU A 1 166 ? 5.257 -4.386 23.429 1.00 94.50 166 LEU A N 1
ATOM 1259 C CA . LEU A 1 166 ? 4.510 -3.137 23.509 1.00 94.50 166 LEU A CA 1
ATOM 1260 C C . LEU A 1 166 ? 4.174 -2.852 24.975 1.00 94.50 166 LEU A C 1
ATOM 1262 O O . LEU A 1 166 ? 3.782 -3.765 25.702 1.00 94.50 166 LEU A O 1
ATOM 1266 N N . ASP A 1 167 ? 4.292 -1.596 25.406 1.00 94.94 167 ASP A N 1
ATOM 1267 C CA . ASP A 1 167 ? 3.700 -1.180 26.679 1.00 94.94 167 ASP A CA 1
ATOM 1268 C C . ASP A 1 167 ? 2.161 -1.249 26.621 1.00 94.94 167 ASP A C 1
ATOM 1270 O O . ASP A 1 167 ? 1.562 -1.400 25.550 1.00 94.94 167 ASP A O 1
ATOM 1274 N N . GLU A 1 168 ? 1.499 -1.140 27.775 1.00 94.88 168 GLU A N 1
ATOM 1275 C CA . GLU A 1 168 ? 0.038 -1.264 27.869 1.00 94.88 168 GLU A CA 1
ATOM 1276 C C . GLU A 1 168 ? -0.709 -0.267 26.968 1.00 94.88 168 GLU A C 1
ATOM 1278 O O . GLU A 1 168 ? -1.726 -0.615 26.364 1.00 94.88 168 GLU A O 1
ATOM 1283 N N . SER A 1 169 ? -0.195 0.959 26.832 1.00 92.44 169 SER A N 1
ATOM 1284 C CA . SER A 1 169 ? -0.808 2.008 26.011 1.00 92.44 169 SER A CA 1
ATOM 1285 C C . SER A 1 169 ? -0.716 1.669 24.523 1.00 92.44 169 SER A C 1
ATOM 1287 O O . SER A 1 169 ? -1.704 1.763 23.788 1.00 92.44 169 SER A O 1
ATOM 1289 N N . MET A 1 170 ? 0.451 1.206 24.078 1.00 93.88 170 MET A N 1
ATOM 1290 C CA . MET A 1 170 ? 0.697 0.830 22.690 1.00 93.88 170 MET A CA 1
ATOM 1291 C C . MET A 1 170 ? -0.012 -0.474 22.319 1.00 93.88 170 MET A C 1
ATOM 1293 O O . MET A 1 170 ? -0.566 -0.585 21.225 1.00 93.88 170 MET A O 1
ATOM 1297 N N . GLN A 1 171 ? -0.090 -1.432 23.244 1.00 95.62 171 GLN A N 1
ATOM 1298 C CA . GLN A 1 171 ? -0.887 -2.641 23.057 1.00 95.62 171 GLN A CA 1
ATOM 1299 C C . GLN A 1 171 ? -2.379 -2.304 22.952 1.00 95.62 171 GLN A C 1
ATOM 1301 O O . GLN A 1 171 ? -3.065 -2.826 22.071 1.00 95.62 171 GLN A O 1
ATOM 1306 N N . LYS A 1 172 ? -2.885 -1.392 23.795 1.00 92.75 172 LYS A N 1
ATOM 1307 C CA . LYS A 1 172 ? -4.262 -0.891 23.698 1.00 92.75 172 LYS A CA 1
ATOM 1308 C C . LYS A 1 172 ? -4.509 -0.207 22.351 1.00 92.75 172 LYS A C 1
ATOM 1310 O O . LYS A 1 172 ? -5.537 -0.462 21.730 1.00 92.75 172 LYS A O 1
ATOM 1315 N N . TYR A 1 173 ? -3.569 0.608 21.868 1.00 91.94 173 TYR A N 1
ATOM 1316 C CA . TYR A 1 173 ? -3.647 1.236 20.545 1.00 91.94 173 TYR A CA 1
ATOM 1317 C C . TYR A 1 173 ? -3.758 0.207 19.415 1.00 91.94 173 TYR A C 1
ATOM 1319 O O . TYR A 1 173 ? -4.689 0.288 18.615 1.00 91.94 173 TYR A O 1
ATOM 1327 N N . VAL A 1 174 ? -2.860 -0.784 19.380 1.00 94.56 174 VAL A N 1
ATOM 1328 C CA . VAL A 1 174 ? -2.878 -1.852 18.369 1.00 94.56 174 VAL A CA 1
ATOM 1329 C C . VAL A 1 174 ? -4.199 -2.619 18.418 1.00 94.56 174 VAL A C 1
ATOM 1331 O O . VAL A 1 174 ? -4.841 -2.770 17.384 1.00 94.56 174 VAL A O 1
ATOM 1334 N N . ASN A 1 175 ? -4.657 -3.022 19.607 1.00 93.44 175 ASN A N 1
ATOM 1335 C CA . ASN A 1 175 ? -5.911 -3.762 19.778 1.00 93.44 175 ASN A CA 1
ATOM 1336 C C . ASN A 1 175 ? -7.137 -2.956 19.323 1.00 93.44 175 ASN A C 1
ATOM 1338 O O . ASN A 1 175 ? -8.033 -3.500 18.675 1.00 93.44 175 ASN A O 1
ATOM 1342 N N . ASN A 1 176 ? -7.176 -1.661 19.646 1.00 90.56 176 ASN A N 1
ATOM 1343 C CA . ASN A 1 176 ? -8.262 -0.773 19.242 1.00 90.56 176 ASN A CA 1
ATOM 1344 C C . ASN A 1 176 ? -8.282 -0.569 17.725 1.00 90.56 176 ASN A C 1
ATOM 1346 O O . ASN A 1 176 ? -9.361 -0.575 17.132 1.00 90.56 176 ASN A O 1
ATOM 1350 N N . LEU A 1 177 ? -7.113 -0.422 17.093 1.00 92.56 177 LEU A N 1
ATOM 1351 C CA . LEU A 1 177 ? -7.019 -0.302 15.641 1.00 92.56 177 LEU A CA 1
ATOM 1352 C C . LEU A 1 177 ? -7.489 -1.588 14.961 1.00 92.56 177 LEU A C 1
ATOM 1354 O O . LEU A 1 177 ? -8.358 -1.543 14.097 1.00 92.56 177 LEU A O 1
ATOM 1358 N N . ASP A 1 178 ? -7.008 -2.739 15.418 1.00 92.62 178 ASP A N 1
ATOM 1359 C CA . ASP A 1 178 ? -7.436 -4.048 14.929 1.00 92.62 178 ASP A CA 1
ATOM 1360 C C . ASP A 1 178 ? -8.950 -4.247 15.051 1.00 92.62 178 ASP A C 1
ATOM 1362 O O . ASP A 1 178 ? -9.635 -4.657 14.108 1.00 92.62 178 ASP A O 1
ATOM 1366 N N . GLY A 1 179 ? -9.494 -3.917 16.224 1.00 88.69 179 GLY A N 1
ATOM 1367 C CA . GLY A 1 179 ? -10.922 -3.976 16.507 1.00 88.69 179 GLY A CA 1
ATOM 1368 C C . GLY A 1 179 ? -11.743 -2.993 15.671 1.00 88.69 179 GLY A C 1
ATOM 1369 O O . GLY A 1 179 ? -12.923 -3.248 15.422 1.00 88.69 179 GLY A O 1
ATOM 1370 N N . ALA A 1 180 ? -11.158 -1.875 15.237 1.00 87.06 180 ALA A N 1
ATOM 1371 C CA . ALA A 1 180 ? -11.780 -0.938 14.310 1.00 87.06 180 ALA A CA 1
ATOM 1372 C C . ALA A 1 180 ? -11.791 -1.501 12.883 1.00 87.06 180 ALA A C 1
ATOM 1374 O O . ALA A 1 180 ? -12.853 -1.586 12.268 1.00 87.06 180 ALA A O 1
ATOM 1375 N N . LEU A 1 181 ? -10.635 -1.953 12.388 1.00 89.69 181 LEU A N 1
ATOM 1376 C CA . LEU A 1 181 ? -10.465 -2.473 11.030 1.00 89.69 181 LEU A CA 1
ATOM 1377 C C . LEU A 1 181 ? -11.357 -3.694 10.763 1.00 89.69 181 LEU A C 1
ATOM 1379 O O . LEU A 1 181 ? -11.995 -3.768 9.714 1.00 89.69 181 LEU A O 1
ATOM 1383 N N . LYS A 1 182 ? -11.497 -4.608 11.734 1.00 88.81 182 LYS A N 1
ATOM 1384 C CA . LYS A 1 182 ? -12.373 -5.796 11.629 1.00 88.81 182 LYS A CA 1
ATOM 1385 C C . LYS A 1 182 ? -13.853 -5.462 11.416 1.00 88.81 182 LYS A C 1
ATOM 1387 O O . LYS A 1 182 ? -14.592 -6.291 10.891 1.00 88.81 182 LYS A O 1
ATOM 1392 N N . LYS A 1 183 ? -14.289 -4.266 11.818 1.00 82.94 183 LYS A N 1
ATOM 1393 C CA . LYS A 1 183 ? -15.676 -3.800 11.675 1.00 82.94 183 LYS A CA 1
ATOM 1394 C C . LYS A 1 183 ? -15.923 -3.032 10.373 1.00 82.94 183 LYS A C 1
ATOM 1396 O O . LYS A 1 183 ? -17.076 -2.784 10.031 1.00 82.94 183 LYS A O 1
ATOM 1401 N N . LEU A 1 184 ? -14.869 -2.633 9.660 1.00 80.69 184 LEU A N 1
ATOM 1402 C CA . LEU A 1 184 ? -14.989 -1.999 8.348 1.00 80.69 184 LEU A CA 1
ATOM 1403 C C . LEU A 1 184 ? -15.200 -3.067 7.269 1.00 80.69 184 LEU A C 1
ATOM 1405 O O . LEU A 1 184 ? -14.673 -4.168 7.412 1.00 80.69 184 LEU A O 1
ATOM 1409 N N . PRO A 1 185 ? -15.921 -2.785 6.173 1.00 81.12 185 PRO A N 1
ATOM 1410 C CA . PRO A 1 185 ? -15.993 -3.706 5.043 1.00 81.12 185 PRO A CA 1
ATOM 1411 C C . PRO A 1 185 ? -14.602 -3.937 4.440 1.00 81.12 185 PRO A C 1
ATOM 1413 O O . PRO A 1 185 ? -13.838 -2.977 4.304 1.00 81.12 185 PRO A O 1
ATOM 1416 N N . PRO A 1 186 ? -14.258 -5.184 4.074 1.00 89.06 186 PRO A N 1
ATOM 1417 C CA . PRO A 1 186 ? -13.047 -5.440 3.316 1.00 89.06 186 PRO A CA 1
ATOM 1418 C C . PRO A 1 186 ? -13.206 -4.914 1.893 1.00 89.06 186 PRO A C 1
ATOM 1420 O O . PRO A 1 186 ? -14.305 -4.913 1.335 1.00 89.06 186 PRO A O 1
ATOM 1423 N N . LEU A 1 187 ? -12.097 -4.507 1.299 1.00 85.69 187 LEU A N 1
ATOM 1424 C CA . LEU A 1 187 ? -12.000 -4.090 -0.084 1.00 85.69 187 LEU A CA 1
ATOM 1425 C C . LEU A 1 187 ? -11.229 -5.141 -0.887 1.00 85.69 187 LEU A C 1
ATOM 1427 O O . LEU A 1 187 ? -10.129 -5.551 -0.513 1.00 85.69 187 LEU A O 1
ATOM 1431 N N . VAL A 1 188 ? -11.833 -5.567 -1.996 1.00 88.69 188 VAL A N 1
ATOM 1432 C CA . VAL A 1 188 ? -11.282 -6.542 -2.939 1.00 88.69 188 VAL A CA 1
ATOM 1433 C C . VAL A 1 188 ? -10.877 -5.821 -4.220 1.00 88.69 188 VAL A C 1
ATOM 1435 O O . VAL A 1 188 ? -11.701 -5.168 -4.870 1.00 88.69 188 VAL A O 1
ATOM 1438 N N . GLY A 1 189 ? -9.603 -5.944 -4.590 1.00 88.75 189 GLY A N 1
ATOM 1439 C CA . GLY A 1 189 ? -9.023 -5.334 -5.783 1.00 88.75 189 GLY A CA 1
ATOM 1440 C C . GLY A 1 189 ? -7.608 -4.811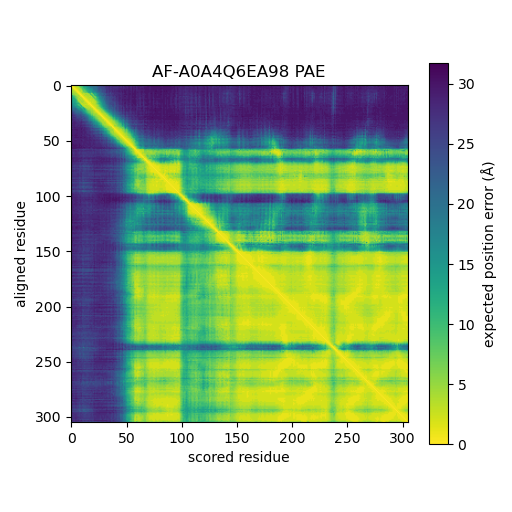 -5.544 1.00 88.75 189 GLY A C 1
ATOM 1441 O O . GLY A 1 189 ? -6.875 -5.347 -4.718 1.00 88.75 189 GLY A O 1
ATOM 1442 N N . TYR A 1 190 ? -7.217 -3.775 -6.287 1.00 90.19 190 TYR A N 1
ATOM 1443 C CA . TYR A 1 190 ? -5.874 -3.205 -6.202 1.00 90.19 190 TYR A CA 1
ATOM 1444 C C . TYR A 1 190 ? -5.777 -2.053 -5.207 1.00 90.19 190 TYR A C 1
ATOM 1446 O O . TYR A 1 190 ? -6.599 -1.135 -5.217 1.00 90.19 190 TYR A O 1
ATOM 1454 N N . SER A 1 191 ? -4.706 -2.063 -4.422 1.00 93.50 191 SER A N 1
ATOM 1455 C CA . SER A 1 191 ? -4.186 -0.885 -3.734 1.00 93.50 191 SER A CA 1
ATOM 1456 C C . SER A 1 191 ? -2.687 -0.723 -3.995 1.00 93.50 191 SER A C 1
ATOM 1458 O O . SER A 1 191 ? -2.016 -1.612 -4.523 1.00 93.50 191 SER A O 1
ATOM 1460 N N . PHE A 1 192 ? -2.160 0.452 -3.672 1.00 94.56 192 PHE A N 1
ATOM 1461 C CA . PHE A 1 192 ? -0.817 0.883 -4.036 1.00 94.56 192 PHE A CA 1
ATOM 1462 C C . PHE A 1 192 ? -0.068 1.378 -2.805 1.00 94.56 192 PHE A C 1
ATOM 1464 O O . PHE A 1 192 ? -0.641 2.048 -1.951 1.00 94.56 192 PHE A O 1
ATOM 1471 N N . ARG A 1 193 ? 1.229 1.100 -2.700 1.00 95.94 193 ARG A N 1
ATOM 1472 C CA . ARG A 1 193 ? 2.064 1.613 -1.602 1.00 95.94 193 ARG A CA 1
ATOM 1473 C C . ARG A 1 193 ? 3.387 2.111 -2.152 1.00 95.94 193 ARG A C 1
ATOM 1475 O O . ARG A 1 193 ? 3.982 1.452 -2.992 1.00 95.94 193 ARG A O 1
ATOM 1482 N N . GLY A 1 194 ? 3.855 3.256 -1.671 1.00 95.25 194 GLY A N 1
ATOM 1483 C CA . GLY A 1 194 ? 5.195 3.756 -1.968 1.00 95.25 194 GLY A CA 1
ATOM 1484 C C . GLY A 1 194 ? 6.088 3.709 -0.743 1.00 95.25 194 GLY A C 1
ATOM 1485 O O . GLY A 1 194 ? 5.620 3.918 0.375 1.00 95.25 194 GLY A O 1
ATOM 1486 N N . ALA A 1 195 ? 7.370 3.437 -0.949 1.00 95.19 195 ALA A N 1
ATOM 1487 C CA . ALA A 1 195 ? 8.383 3.532 0.091 1.00 95.19 195 ALA A CA 1
ATOM 1488 C C . ALA A 1 195 ? 9.765 3.816 -0.508 1.00 95.19 195 ALA A C 1
ATOM 1490 O O . ALA A 1 195 ? 10.007 3.604 -1.696 1.00 95.19 195 ALA A O 1
ATOM 1491 N N . VAL A 1 196 ? 10.692 4.235 0.350 1.00 94.88 196 VAL A N 1
ATOM 1492 C CA . VAL A 1 196 ? 12.133 4.205 0.083 1.00 94.88 196 VAL A CA 1
ATOM 1493 C C . VAL A 1 196 ? 12.742 3.182 1.032 1.00 94.88 196 VAL A C 1
ATOM 1495 O O . VAL A 1 196 ? 12.480 3.229 2.232 1.00 94.88 196 VAL A O 1
ATOM 1498 N N . LEU A 1 197 ? 13.499 2.228 0.493 1.00 95.81 197 LEU A N 1
ATOM 1499 C CA . LEU A 1 197 ? 14.067 1.106 1.245 1.00 95.81 197 LEU A CA 1
ATOM 1500 C C . LEU A 1 197 ? 15.513 0.846 0.823 1.00 95.81 197 LEU A C 1
ATOM 1502 O O . LEU A 1 197 ? 15.939 1.276 -0.248 1.00 95.81 197 LEU A O 1
ATOM 1506 N N . LYS A 1 198 ? 16.255 0.088 1.637 1.00 97.19 198 LYS A N 1
ATOM 1507 C CA . LYS A 1 198 ? 17.556 -0.455 1.228 1.00 97.19 198 LYS A CA 1
ATOM 1508 C C . LYS A 1 198 ? 17.363 -1.495 0.128 1.00 97.19 198 LYS A C 1
ATOM 1510 O O . LYS A 1 198 ? 16.588 -2.433 0.295 1.00 97.19 198 LYS A O 1
ATOM 1515 N N . GLU A 1 199 ? 18.081 -1.338 -0.978 1.00 96.06 199 GLU A N 1
ATOM 1516 C CA . GLU A 1 199 ? 17.948 -2.184 -2.167 1.00 96.06 199 GLU A CA 1
ATOM 1517 C C . GLU A 1 199 ? 18.247 -3.654 -1.861 1.00 96.06 199 GLU A C 1
ATOM 1519 O O . GLU A 1 199 ? 17.503 -4.532 -2.289 1.00 96.06 199 GLU A O 1
ATOM 1524 N N . GLU A 1 200 ? 19.266 -3.923 -1.045 1.00 96.88 200 GLU A N 1
ATOM 1525 C CA . GLU A 1 200 ? 19.592 -5.279 -0.593 1.00 96.88 200 GLU A CA 1
ATOM 1526 C C . GLU A 1 200 ? 18.414 -5.941 0.138 1.00 96.88 200 GLU A C 1
ATOM 1528 O O . GLU A 1 200 ? 18.057 -7.081 -0.160 1.00 96.88 200 GLU A O 1
ATOM 1533 N N . ALA A 1 201 ? 17.766 -5.212 1.053 1.00 95.25 201 ALA A N 1
ATOM 1534 C CA . ALA A 1 201 ? 16.596 -5.711 1.768 1.00 95.25 201 ALA A CA 1
ATOM 1535 C C . ALA A 1 201 ? 15.433 -5.972 0.803 1.00 95.25 201 ALA A C 1
ATOM 1537 O O . ALA A 1 201 ? 14.776 -7.001 0.909 1.00 95.25 201 ALA A O 1
ATOM 1538 N N . VAL A 1 202 ? 15.221 -5.099 -0.189 1.00 96.62 202 VAL A N 1
ATOM 1539 C CA . VAL A 1 202 ? 14.180 -5.299 -1.208 1.00 96.62 202 VAL A CA 1
ATOM 1540 C C . VAL A 1 202 ? 14.421 -6.589 -1.994 1.00 96.62 202 VAL A C 1
ATOM 1542 O O . VAL A 1 202 ? 13.519 -7.414 -2.105 1.00 96.62 202 VAL A O 1
ATOM 1545 N N . LEU A 1 203 ? 15.637 -6.796 -2.499 1.00 95.81 203 LEU A N 1
ATOM 1546 C CA . LEU A 1 203 ? 15.982 -7.983 -3.287 1.00 95.81 203 LEU A CA 1
ATOM 1547 C C . LEU A 1 203 ? 15.921 -9.276 -2.464 1.00 95.81 203 LEU A C 1
ATOM 1549 O O . LEU A 1 203 ? 15.530 -10.321 -2.978 1.00 95.81 203 LEU A O 1
ATOM 1553 N N . LYS A 1 204 ? 16.280 -9.207 -1.180 1.00 96.38 204 LYS A N 1
ATOM 1554 C CA . LYS A 1 204 ? 16.208 -10.341 -0.256 1.00 96.38 204 LYS A CA 1
ATOM 1555 C C . LYS A 1 204 ? 14.770 -10.677 0.136 1.00 96.38 204 LYS A C 1
ATOM 1557 O O . LYS A 1 204 ? 14.401 -11.853 0.210 1.00 96.38 204 LYS A O 1
ATOM 1562 N N . ASP A 1 205 ? 13.966 -9.668 0.456 1.00 95.81 205 ASP A N 1
ATOM 1563 C CA . ASP A 1 205 ? 12.650 -9.856 1.063 1.00 95.81 205 ASP A CA 1
ATOM 1564 C C . ASP A 1 205 ? 11.541 -10.045 0.034 1.00 95.81 205 ASP A C 1
ATOM 1566 O O . ASP A 1 205 ? 10.617 -10.811 0.300 1.00 95.81 205 ASP A O 1
ATOM 1570 N N . TYR A 1 206 ? 11.691 -9.469 -1.160 1.00 97.38 206 TYR A N 1
ATOM 1571 C CA . TYR A 1 206 ? 10.686 -9.490 -2.223 1.00 97.38 206 TYR A CA 1
ATOM 1572 C C . TYR A 1 206 ? 11.096 -10.333 -3.442 1.00 97.38 206 TYR A C 1
ATOM 1574 O O . TYR A 1 206 ? 10.793 -9.984 -4.581 1.00 97.38 206 TYR A O 1
ATOM 1582 N N . ALA A 1 207 ? 11.793 -11.448 -3.216 1.00 96.19 207 ALA A N 1
ATOM 1583 C CA . ALA A 1 207 ? 12.063 -12.426 -4.270 1.00 96.19 207 ALA A CA 1
ATOM 1584 C C . ALA A 1 207 ? 10.758 -13.080 -4.767 1.00 96.19 207 ALA A C 1
ATOM 1586 O O . ALA A 1 207 ? 9.864 -13.361 -3.971 1.00 96.19 207 ALA A O 1
ATOM 1587 N N . GLU A 1 208 ? 10.644 -13.347 -6.069 1.00 96.69 208 GLU A N 1
ATOM 1588 C CA . GLU A 1 208 ? 9.431 -13.936 -6.657 1.00 96.69 208 GLU A CA 1
ATOM 1589 C C . GLU A 1 208 ? 9.057 -15.280 -6.013 1.00 96.69 208 GLU A C 1
ATOM 1591 O O . GLU A 1 208 ? 9.912 -16.093 -5.664 1.00 96.69 208 GLU A O 1
ATOM 1596 N N . GLY A 1 209 ? 7.756 -15.497 -5.805 1.00 96.94 209 GLY A N 1
ATOM 1597 C CA . GLY A 1 209 ? 7.198 -16.656 -5.107 1.00 96.94 209 GLY A CA 1
ATOM 1598 C C . GLY A 1 209 ? 7.359 -16.626 -3.582 1.00 96.94 209 GLY A C 1
ATOM 1599 O O . GLY A 1 209 ? 6.682 -17.385 -2.883 1.00 96.94 209 GLY A O 1
ATOM 1600 N N . LYS A 1 210 ? 8.207 -15.745 -3.032 1.00 97.88 210 LYS A N 1
ATOM 1601 C CA . LYS A 1 210 ? 8.383 -15.611 -1.583 1.00 97.88 210 LYS A CA 1
ATOM 1602 C C . LYS A 1 210 ? 7.115 -15.062 -0.935 1.00 97.88 210 LYS A C 1
ATOM 1604 O O . LYS A 1 210 ? 6.384 -14.256 -1.506 1.00 97.88 210 LYS A O 1
ATOM 1609 N N . THR A 1 211 ? 6.870 -15.507 0.293 1.00 98.19 211 THR A N 1
ATOM 1610 C CA . THR A 1 211 ? 5.842 -14.930 1.164 1.00 98.19 211 THR A CA 1
ATOM 1611 C C . THR A 1 211 ? 6.456 -13.848 2.038 1.00 98.19 211 THR A C 1
ATOM 1613 O O . THR A 1 211 ? 7.451 -14.093 2.721 1.00 98.19 211 THR A O 1
ATOM 1616 N N . VAL A 1 212 ? 5.842 -12.673 2.031 1.00 97.69 212 VAL A N 1
ATOM 1617 C CA . VAL A 1 212 ? 6.165 -11.544 2.898 1.00 97.69 212 VAL A CA 1
ATOM 1618 C C . VAL A 1 212 ? 5.070 -11.424 3.944 1.00 97.69 212 VAL A C 1
ATOM 1620 O O . VAL A 1 212 ? 3.894 -11.342 3.603 1.00 97.69 212 VAL A O 1
ATOM 1623 N N . ILE A 1 213 ? 5.468 -11.411 5.214 1.00 97.69 213 ILE A N 1
ATOM 1624 C CA . ILE A 1 213 ? 4.571 -11.173 6.345 1.00 97.69 213 ILE A CA 1
ATOM 1625 C C . ILE A 1 213 ? 4.872 -9.772 6.864 1.00 97.69 213 ILE A C 1
ATOM 1627 O O . ILE A 1 213 ? 5.938 -9.536 7.440 1.00 97.69 213 ILE A O 1
ATOM 1631 N N . GLU A 1 214 ? 3.954 -8.833 6.658 1.00 96.94 214 GLU A N 1
ATOM 1632 C CA . GLU A 1 214 ? 4.084 -7.491 7.223 1.00 96.94 214 GLU A CA 1
ATOM 1633 C C . GLU A 1 214 ? 3.537 -7.514 8.647 1.00 96.94 214 GLU A C 1
ATOM 1635 O O . GLU A 1 214 ? 2.333 -7.546 8.885 1.00 96.94 214 GLU A O 1
ATOM 1640 N N . LYS A 1 215 ? 4.455 -7.560 9.615 1.00 96.94 215 LYS A N 1
ATOM 1641 C CA . LYS A 1 215 ? 4.118 -7.644 11.039 1.00 96.94 215 LYS A CA 1
ATOM 1642 C C . LYS A 1 215 ? 3.451 -6.374 11.564 1.00 96.94 215 LYS A C 1
ATOM 1644 O O . LYS A 1 215 ? 2.748 -6.452 12.563 1.00 96.94 215 LYS A O 1
ATOM 1649 N N . GLY A 1 216 ? 3.710 -5.218 10.952 1.00 96.69 216 GLY A N 1
ATOM 1650 C CA . GLY A 1 216 ? 2.994 -3.974 11.234 1.00 96.69 216 GLY A CA 1
ATOM 1651 C C . GLY A 1 216 ? 1.707 -3.859 10.417 1.00 96.69 216 GLY A C 1
ATOM 1652 O O . GLY A 1 216 ? 1.378 -4.726 9.618 1.00 96.69 216 GLY A O 1
ATOM 1653 N N . PHE A 1 217 ? 0.985 -2.757 10.576 1.00 97.19 217 PHE A N 1
ATOM 1654 C CA . PHE A 1 217 ? -0.117 -2.418 9.677 1.00 97.19 217 PHE A CA 1
ATOM 1655 C C . PHE A 1 217 ? 0.435 -1.954 8.323 1.00 97.19 217 PHE A C 1
ATOM 1657 O O . PHE A 1 217 ? 1.401 -1.182 8.265 1.00 97.19 217 PHE A O 1
ATOM 1664 N N . THR A 1 218 ? -0.190 -2.393 7.229 1.00 96.56 218 THR A N 1
ATOM 1665 C CA . THR A 1 218 ? 0.224 -1.991 5.874 1.00 96.56 218 THR A CA 1
ATOM 1666 C C . THR A 1 218 ? -0.661 -0.861 5.366 1.00 96.56 218 THR A C 1
ATOM 1668 O O . THR A 1 218 ? -1.776 -1.114 4.911 1.00 96.56 218 THR A O 1
ATOM 1671 N N . SER A 1 219 ? -0.156 0.376 5.390 1.00 95.56 219 SER A N 1
ATOM 1672 C CA . SER A 1 219 ? -0.787 1.500 4.682 1.00 95.56 219 SER A CA 1
ATOM 1673 C C . SER A 1 219 ? -0.635 1.351 3.177 1.00 95.56 219 SER A C 1
ATOM 1675 O O . SER A 1 219 ? 0.469 1.154 2.658 1.00 95.56 219 SER A O 1
ATOM 1677 N N . SER A 1 220 ? -1.745 1.486 2.474 1.00 95.50 220 SER A N 1
ATOM 1678 C CA . SER A 1 220 ? -1.817 1.543 1.021 1.00 95.50 220 SER A CA 1
ATOM 1679 C C . SER A 1 220 ? -2.827 2.609 0.612 1.00 95.50 220 SER A C 1
ATOM 1681 O O . SER A 1 220 ? -3.568 3.118 1.441 1.00 95.50 220 SER A O 1
ATOM 1683 N N . SER A 1 221 ? -2.870 2.955 -0.662 1.00 91.81 221 SER A N 1
ATOM 1684 C CA . SER A 1 221 ? -3.817 3.901 -1.232 1.00 91.81 221 SER A CA 1
ATOM 1685 C C . SER A 1 221 ? -4.557 3.245 -2.386 1.00 91.81 221 SER A C 1
ATOM 1687 O O . SER A 1 221 ? -3.981 2.456 -3.131 1.00 91.81 221 SER A O 1
ATOM 1689 N N . LEU A 1 222 ? -5.825 3.595 -2.578 1.00 86.31 222 LEU A N 1
ATOM 1690 C CA . LEU A 1 222 ? -6.556 3.241 -3.798 1.00 86.31 222 LEU A CA 1
ATOM 1691 C C . LEU A 1 222 ? -6.119 4.091 -5.002 1.00 86.31 222 LEU A C 1
ATOM 1693 O O . LEU A 1 222 ? -6.463 3.771 -6.139 1.00 86.31 222 LEU A O 1
ATOM 1697 N N . ASN A 1 223 ? -5.344 5.152 -4.757 1.00 83.69 223 ASN A N 1
ATOM 1698 C CA . ASN A 1 223 ? -4.813 6.053 -5.763 1.00 83.69 223 ASN A CA 1
ATOM 1699 C C . ASN A 1 223 ? -3.299 5.818 -5.981 1.00 83.69 223 ASN A C 1
ATOM 1701 O O . ASN A 1 223 ? -2.491 6.088 -5.082 1.00 83.69 223 ASN A O 1
ATOM 1705 N N . PRO A 1 224 ? -2.868 5.369 -7.176 1.00 84.75 224 PRO A N 1
ATOM 1706 C CA . PRO A 1 224 ? -1.456 5.122 -7.446 1.00 84.75 224 PRO A CA 1
ATOM 1707 C C . PRO A 1 224 ? -0.586 6.380 -7.359 1.00 84.75 224 PRO A C 1
ATOM 1709 O O . PRO A 1 224 ? 0.584 6.253 -7.002 1.00 84.75 224 PRO A O 1
ATOM 1712 N N . SER A 1 225 ? -1.101 7.591 -7.611 1.00 82.56 225 SER A N 1
ATOM 1713 C CA . SER A 1 225 ? -0.289 8.811 -7.461 1.00 82.56 225 SER A CA 1
ATOM 1714 C C . SER A 1 225 ? 0.000 9.169 -6.012 1.00 82.56 225 SER A C 1
ATOM 1716 O O . SER A 1 225 ? 1.082 9.686 -5.734 1.00 82.56 225 SER A O 1
ATOM 1718 N N . THR A 1 226 ? -0.908 8.859 -5.083 1.00 85.88 226 THR A N 1
ATOM 1719 C CA . THR A 1 226 ? -0.634 8.995 -3.647 1.00 85.88 226 THR A CA 1
ATOM 1720 C C . THR A 1 226 ? 0.526 8.082 -3.267 1.00 85.88 226 THR A C 1
ATOM 1722 O O . THR A 1 226 ? 1.527 8.544 -2.726 1.00 85.88 226 THR A O 1
ATOM 1725 N N . ALA A 1 227 ? 0.462 6.799 -3.642 1.00 90.19 227 ALA A N 1
ATOM 1726 C CA . ALA A 1 227 ? 1.562 5.862 -3.422 1.00 90.19 227 ALA A CA 1
ATOM 1727 C C . ALA A 1 227 ? 2.867 6.329 -4.090 1.00 90.19 227 ALA A C 1
ATOM 1729 O O . ALA A 1 227 ? 3.928 6.292 -3.471 1.00 90.19 227 ALA A O 1
ATOM 1730 N N . TYR A 1 228 ? 2.798 6.845 -5.318 1.00 88.12 228 TYR A N 1
ATOM 1731 C CA . TYR A 1 228 ? 3.954 7.410 -6.008 1.00 88.12 228 TYR A CA 1
ATOM 1732 C C . TYR A 1 228 ? 4.581 8.572 -5.222 1.00 88.12 228 TYR A C 1
ATOM 1734 O O . TYR A 1 228 ? 5.799 8.618 -5.077 1.00 88.12 228 TYR A O 1
ATOM 1742 N N . ALA A 1 229 ? 3.786 9.469 -4.633 1.00 86.75 229 ALA A N 1
ATOM 1743 C CA . ALA A 1 229 ? 4.305 10.560 -3.806 1.00 86.75 229 ALA A CA 1
ATOM 1744 C C . ALA A 1 229 ? 5.104 10.060 -2.583 1.00 86.75 229 ALA A C 1
ATOM 1746 O O . ALA A 1 229 ? 6.107 10.677 -2.226 1.00 86.75 229 ALA A O 1
ATOM 1747 N N . TYR A 1 230 ? 4.733 8.916 -1.994 1.00 89.19 230 TYR A N 1
ATOM 1748 C CA . TYR A 1 230 ? 5.503 8.285 -0.910 1.00 89.19 230 TYR A CA 1
ATOM 1749 C C . TYR A 1 230 ? 6.784 7.585 -1.388 1.00 89.19 230 TYR A C 1
ATOM 1751 O O . TYR A 1 230 ? 7.761 7.519 -0.644 1.00 89.19 230 TYR A O 1
ATOM 1759 N N . ALA A 1 231 ? 6.815 7.072 -2.621 1.00 90.25 231 ALA A N 1
ATOM 1760 C CA . ALA A 1 231 ? 8.038 6.537 -3.229 1.00 90.25 231 ALA A CA 1
ATOM 1761 C C . ALA A 1 231 ? 8.992 7.659 -3.696 1.00 90.25 231 ALA A C 1
ATOM 1763 O O . ALA A 1 231 ? 10.211 7.473 -3.745 1.00 90.25 231 ALA A O 1
ATOM 1764 N N . PHE A 1 232 ? 8.450 8.841 -3.999 1.00 89.62 232 PHE A N 1
ATOM 1765 C CA . PHE A 1 232 ? 9.164 10.034 -4.463 1.00 89.62 232 PHE A CA 1
ATOM 1766 C C . PHE A 1 232 ? 8.961 11.221 -3.503 1.00 89.62 232 PHE A C 1
ATOM 1768 O O . PHE A 1 232 ? 8.449 12.265 -3.922 1.00 89.62 232 PHE A O 1
ATOM 1775 N N . PRO A 1 233 ? 9.368 11.097 -2.222 1.00 84.00 233 PRO A N 1
ATOM 1776 C CA . PRO A 1 233 ? 9.170 12.160 -1.245 1.00 84.00 233 PRO A CA 1
ATOM 1777 C C . PRO A 1 233 ? 9.920 13.423 -1.670 1.00 84.00 233 PRO A C 1
ATOM 1779 O O . PRO A 1 233 ? 11.036 13.348 -2.185 1.00 84.00 233 PRO A O 1
ATOM 1782 N N . LYS A 1 234 ? 9.313 14.590 -1.452 1.00 81.81 234 LYS A N 1
ATOM 1783 C CA . LYS A 1 234 ? 9.934 15.898 -1.718 1.00 81.81 234 LYS A CA 1
ATOM 1784 C C . LYS A 1 234 ? 10.814 16.322 -0.542 1.00 81.81 234 LYS A C 1
ATOM 1786 O O . LYS A 1 234 ? 10.527 15.953 0.593 1.00 81.81 234 LYS A O 1
ATOM 1791 N N . GLU A 1 235 ? 11.866 17.099 -0.801 1.00 65.38 235 GLU A N 1
ATOM 1792 C CA . GLU A 1 235 ? 12.765 17.592 0.261 1.00 65.38 235 GLU A CA 1
ATOM 1793 C C . GLU A 1 235 ? 12.070 18.547 1.243 1.00 65.38 235 GLU A C 1
ATOM 1795 O O . GLU A 1 235 ? 12.376 18.540 2.433 1.00 65.38 235 GLU A O 1
ATOM 1800 N N . SER A 1 236 ? 11.121 19.359 0.767 1.00 66.12 236 SER A N 1
ATOM 1801 C CA . SER A 1 236 ? 10.253 20.183 1.612 1.00 66.12 236 SER A CA 1
ATOM 1802 C C . SER A 1 236 ? 8.959 20.550 0.879 1.00 66.12 236 SER A C 1
ATOM 1804 O O . SER A 1 236 ? 8.853 20.389 -0.335 1.00 66.12 236 SER A O 1
ATOM 1806 N N . GLY A 1 237 ? 7.966 21.093 1.592 1.00 58.03 237 GLY A N 1
ATOM 1807 C CA . GLY A 1 237 ? 6.741 21.614 0.966 1.00 58.03 237 GLY A CA 1
ATOM 1808 C C . GLY A 1 237 ? 6.981 22.795 0.009 1.00 58.03 237 GLY A C 1
ATOM 1809 O O . GLY A 1 237 ? 6.159 23.048 -0.870 1.00 58.03 237 GLY A O 1
ATOM 1810 N N . PHE A 1 238 ? 8.115 23.493 0.147 1.00 46.81 238 PHE A N 1
ATOM 1811 C CA . PHE A 1 238 ? 8.489 24.635 -0.693 1.00 46.81 238 PHE A CA 1
ATOM 1812 C C . PHE A 1 238 ? 9.334 24.218 -1.908 1.00 46.81 238 PHE A C 1
ATOM 1814 O O . PHE A 1 238 ? 9.155 24.746 -3.007 1.00 46.81 238 PHE A O 1
ATOM 1821 N N . PHE A 1 239 ? 10.222 23.232 -1.743 1.00 51.38 239 PHE A N 1
ATOM 1822 C CA . PHE A 1 239 ? 11.051 22.709 -2.824 1.00 51.38 239 PHE A CA 1
ATOM 1823 C C . PHE A 1 239 ? 10.337 21.566 -3.546 1.00 51.38 239 PHE A C 1
ATOM 1825 O O . PHE A 1 239 ? 10.057 20.511 -2.988 1.00 51.38 239 PHE A O 1
ATOM 1832 N N . ARG A 1 240 ? 10.070 21.750 -4.842 1.00 66.94 240 ARG A N 1
ATOM 1833 C CA . ARG A 1 240 ? 9.434 20.716 -5.679 1.00 66.94 240 ARG A CA 1
ATOM 1834 C C . ARG A 1 240 ? 10.363 19.543 -6.021 1.00 66.94 240 ARG A C 1
ATOM 1836 O O . ARG A 1 240 ? 9.905 18.605 -6.669 1.00 66.94 240 ARG A O 1
ATOM 1843 N N . ALA A 1 241 ? 11.635 19.608 -5.628 1.00 76.50 241 ALA A N 1
ATOM 1844 C CA . ALA A 1 241 ? 12.616 18.575 -5.921 1.00 76.50 241 ALA A CA 1
ATOM 1845 C C . ALA A 1 241 ? 12.343 17.306 -5.105 1.00 76.50 241 ALA A C 1
ATOM 1847 O O . ALA A 1 241 ? 12.000 17.357 -3.920 1.00 76.50 241 ALA A O 1
ATOM 1848 N N . VAL A 1 242 ? 12.494 16.161 -5.766 1.00 82.19 242 VAL A N 1
ATOM 1849 C CA . VAL A 1 242 ? 12.424 14.855 -5.114 1.00 82.19 242 VAL A CA 1
ATOM 1850 C C . VAL A 1 242 ? 13.685 14.672 -4.275 1.00 82.19 242 VAL A C 1
ATOM 1852 O O . VAL A 1 242 ? 14.789 14.870 -4.779 1.00 82.19 242 VAL A O 1
ATOM 1855 N N . LYS A 1 243 ? 13.517 14.247 -3.020 1.00 85.38 243 LYS A N 1
ATOM 1856 C CA . LYS A 1 243 ? 14.611 13.916 -2.110 1.00 85.38 243 LYS A CA 1
ATOM 1857 C C . LYS A 1 243 ? 15.552 12.898 -2.772 1.00 85.38 243 LYS A C 1
ATOM 1859 O O . LYS A 1 243 ? 15.068 11.844 -3.220 1.00 85.38 243 LYS A O 1
ATOM 1864 N N . PRO A 1 244 ? 16.866 13.177 -2.829 1.00 89.06 244 PRO A N 1
ATOM 1865 C CA . PRO A 1 244 ? 17.862 12.214 -3.271 1.00 89.06 244 PRO A CA 1
ATOM 1866 C C . PRO A 1 244 ? 17.798 10.932 -2.439 1.00 89.06 244 PRO A C 1
ATOM 1868 O O . PRO A 1 244 ? 17.498 10.959 -1.245 1.00 89.06 244 PRO A O 1
ATOM 1871 N N . LEU A 1 245 ? 18.073 9.803 -3.084 1.00 90.69 245 LEU A N 1
ATOM 1872 C CA . LEU A 1 245 ? 18.239 8.528 -2.391 1.00 90.69 245 LEU A CA 1
ATOM 1873 C C . LEU A 1 245 ? 19.583 8.535 -1.661 1.00 90.69 245 LEU A C 1
ATOM 1875 O O . LEU A 1 245 ? 20.576 8.982 -2.234 1.00 90.69 245 LEU A O 1
ATOM 1879 N N . ALA A 1 246 ? 19.621 8.036 -0.427 1.00 92.62 246 ALA A N 1
ATOM 1880 C CA . ALA A 1 246 ? 20.894 7.756 0.224 1.00 92.62 246 ALA A CA 1
ATOM 1881 C C . ALA A 1 246 ? 21.563 6.523 -0.408 1.00 92.62 246 ALA A C 1
ATOM 1883 O O . ALA A 1 246 ? 20.925 5.739 -1.119 1.00 92.62 246 ALA A O 1
ATOM 1884 N N . ASP A 1 247 ? 22.845 6.312 -0.110 1.00 93.56 247 ASP A N 1
ATOM 1885 C CA . ASP A 1 247 ? 23.590 5.168 -0.635 1.00 93.56 247 ASP A CA 1
ATOM 1886 C C . ASP A 1 247 ? 22.902 3.832 -0.307 1.00 93.56 247 ASP A C 1
ATOM 1888 O O . ASP A 1 247 ? 22.484 3.548 0.828 1.00 93.56 247 ASP A O 1
ATOM 1892 N N . GLY A 1 248 ? 22.762 3.014 -1.352 1.00 93.88 248 GLY A N 1
ATOM 1893 C CA . GLY A 1 248 ? 22.088 1.720 -1.302 1.00 93.88 248 GLY A CA 1
ATOM 1894 C C . GLY A 1 248 ? 20.566 1.791 -1.149 1.00 93.88 248 GLY A C 1
ATOM 1895 O O . GLY A 1 248 ? 19.952 0.757 -0.897 1.00 93.88 248 GLY A O 1
ATOM 1896 N N . GLU A 1 249 ? 19.937 2.966 -1.258 1.00 95.69 249 GLU A N 1
ATOM 1897 C CA . GLU A 1 249 ? 18.477 3.085 -1.279 1.00 95.69 249 GLU A CA 1
ATOM 1898 C C . GLU A 1 249 ? 17.891 2.960 -2.690 1.00 95.69 249 GLU A C 1
ATOM 1900 O O . GLU A 1 249 ? 18.504 3.308 -3.705 1.00 95.69 249 GLU A O 1
ATOM 1905 N N . VAL A 1 250 ? 16.650 2.483 -2.733 1.00 96.19 250 VAL A N 1
ATOM 1906 C CA . VAL A 1 250 ? 15.830 2.378 -3.934 1.00 96.19 250 VAL A CA 1
ATOM 1907 C C . VAL A 1 250 ? 14.401 2.806 -3.615 1.00 96.19 250 VAL A C 1
ATOM 1909 O O . VAL A 1 250 ? 13.903 2.610 -2.500 1.00 96.19 250 VAL A O 1
ATOM 1912 N N . ARG A 1 251 ? 13.727 3.402 -4.599 1.00 95.38 251 ARG A N 1
ATOM 1913 C CA . ARG A 1 251 ? 12.289 3.679 -4.504 1.00 95.38 251 ARG A CA 1
ATOM 1914 C C . ARG A 1 251 ? 11.543 2.393 -4.792 1.00 95.38 251 ARG A C 1
ATOM 1916 O O . ARG A 1 251 ? 11.901 1.678 -5.722 1.00 95.38 251 ARG A O 1
ATOM 1923 N N . VAL A 1 252 ? 10.491 2.120 -4.042 1.00 97.12 252 VAL A N 1
ATOM 1924 C CA . VAL A 1 252 ? 9.662 0.939 -4.256 1.00 97.12 252 VAL A CA 1
ATOM 1925 C C . VAL A 1 252 ? 8.216 1.365 -4.371 1.00 97.12 252 VAL A C 1
ATOM 1927 O O . VAL A 1 252 ? 7.707 2.078 -3.505 1.00 97.12 252 VAL A O 1
ATOM 1930 N N . LEU A 1 253 ? 7.565 0.913 -5.436 1.00 96.69 253 LEU A N 1
ATOM 1931 C CA . LEU A 1 253 ? 6.131 1.045 -5.612 1.00 96.69 253 LEU A CA 1
ATOM 1932 C C . LEU A 1 253 ? 5.514 -0.353 -5.652 1.00 96.69 253 LEU A C 1
ATOM 1934 O O . LEU A 1 253 ? 5.785 -1.153 -6.546 1.00 96.69 253 LEU A O 1
ATOM 1938 N N . TYR A 1 254 ? 4.689 -0.638 -4.656 1.00 97.81 254 TYR A N 1
ATOM 1939 C CA . TYR A 1 254 ? 3.947 -1.878 -4.538 1.00 97.81 254 TYR A CA 1
ATOM 1940 C C . TYR A 1 254 ? 2.600 -1.741 -5.239 1.00 97.81 254 TYR A C 1
ATOM 1942 O O . TYR A 1 254 ? 1.884 -0.761 -5.014 1.00 97.81 254 TYR A O 1
ATOM 1950 N N . VAL A 1 255 ? 2.239 -2.753 -6.020 1.00 96.44 255 VAL A N 1
ATOM 1951 C CA . VAL A 1 255 ? 0.870 -2.986 -6.488 1.00 96.44 255 VAL A CA 1
ATOM 1952 C C . VAL A 1 255 ? 0.361 -4.224 -5.777 1.00 96.44 255 VAL A C 1
ATOM 1954 O O . VAL A 1 255 ? 0.917 -5.306 -5.943 1.00 96.44 255 VAL A O 1
ATOM 1957 N N . ILE A 1 256 ? -0.665 -4.051 -4.954 1.00 97.44 256 ILE A N 1
ATOM 1958 C CA . ILE A 1 256 ? -1.172 -5.080 -4.055 1.00 97.44 256 ILE A CA 1
ATOM 1959 C C . ILE A 1 256 ? -2.545 -5.508 -4.553 1.00 97.44 256 ILE A C 1
ATOM 1961 O O . ILE A 1 256 ? -3.497 -4.734 -4.485 1.00 97.44 256 ILE A O 1
ATOM 1965 N N . GLN A 1 257 ? -2.654 -6.738 -5.041 1.00 95.81 257 GLN A N 1
ATOM 1966 C CA . GLN A 1 257 ? -3.933 -7.395 -5.270 1.00 95.81 257 GLN A CA 1
ATOM 1967 C C . GLN A 1 257 ? -4.424 -7.961 -3.935 1.00 95.81 257 GLN A C 1
ATOM 1969 O O . GLN A 1 257 ? -3.974 -9.015 -3.489 1.00 95.81 257 GLN A O 1
ATOM 1974 N N . GLY A 1 258 ? -5.302 -7.215 -3.271 1.00 94.88 258 GLY A N 1
ATOM 1975 C CA . GLY A 1 258 ? -5.821 -7.523 -1.944 1.00 94.88 258 GLY A CA 1
ATOM 1976 C C . GLY A 1 258 ? -7.281 -7.969 -1.948 1.00 94.88 258 GLY A C 1
ATOM 1977 O O . GLY A 1 258 ? -8.039 -7.732 -2.890 1.00 94.88 258 GLY A O 1
ATOM 1978 N N . LYS A 1 259 ? -7.677 -8.592 -0.843 1.00 95.31 259 LYS A N 1
ATOM 1979 C CA . LYS A 1 259 ? -9.042 -9.006 -0.508 1.00 95.31 259 LYS A CA 1
ATOM 1980 C C . LYS A 1 259 ? -9.488 -8.575 0.893 1.00 95.31 259 LYS A C 1
ATOM 1982 O O . LYS A 1 259 ? -10.668 -8.727 1.205 1.00 95.31 259 LYS A O 1
ATOM 1987 N N . SER A 1 260 ? -8.586 -8.079 1.749 1.00 95.69 260 SER A N 1
ATOM 1988 C CA . SER A 1 260 ? -8.913 -7.746 3.145 1.00 95.69 260 SER A CA 1
ATOM 1989 C C . SER A 1 260 ? -8.571 -6.322 3.597 1.00 95.69 260 SER A C 1
ATOM 1991 O O . SER A 1 260 ? -8.836 -5.989 4.761 1.00 95.69 260 SER A O 1
ATOM 1993 N N . SER A 1 261 ? -8.049 -5.467 2.709 1.00 94.62 261 SER A N 1
ATOM 1994 C CA . SER A 1 261 ? -7.755 -4.071 3.055 1.00 94.62 261 SER A CA 1
ATOM 1995 C C . SER A 1 261 ? -9.021 -3.322 3.474 1.00 94.62 261 SER A C 1
ATOM 1997 O O . SER A 1 261 ? -10.130 -3.647 3.048 1.00 94.62 261 SER A O 1
ATOM 1999 N N . ARG A 1 262 ? -8.881 -2.334 4.356 1.00 91.94 262 ARG A N 1
ATOM 2000 C CA . ARG A 1 262 ? -10.001 -1.567 4.909 1.00 91.94 262 ARG A CA 1
ATOM 2001 C C . ARG A 1 262 ? -9.834 -0.101 4.542 1.00 91.94 262 ARG A C 1
ATOM 2003 O O . ARG A 1 262 ? -8.837 0.487 4.958 1.00 91.94 262 ARG A O 1
ATOM 2010 N N . PRO A 1 263 ? -10.765 0.507 3.790 1.00 86.62 263 PRO A N 1
ATOM 2011 C CA . PRO A 1 263 ? -10.680 1.924 3.470 1.00 86.62 263 PRO A CA 1
ATOM 2012 C C . PRO A 1 263 ? -10.862 2.745 4.751 1.00 86.62 263 PRO A C 1
ATOM 2014 O O . PRO A 1 263 ? -11.903 2.663 5.406 1.00 86.62 263 PRO A O 1
ATOM 2017 N N . VAL A 1 264 ? -9.843 3.527 5.105 1.00 85.88 264 VAL A N 1
ATOM 2018 C CA . VAL A 1 264 ? -9.825 4.369 6.312 1.00 85.88 264 VAL A CA 1
ATOM 2019 C C . VAL A 1 264 ? -9.826 5.862 6.003 1.00 85.88 264 VAL A C 1
ATOM 2021 O O . VAL A 1 264 ? -10.015 6.667 6.909 1.00 85.88 264 VAL A O 1
ATOM 2024 N N . SER A 1 265 ? -9.724 6.248 4.729 1.00 80.12 265 SER A N 1
ATOM 2025 C CA . SER A 1 265 ? -9.791 7.649 4.292 1.00 80.12 265 SER A CA 1
ATOM 2026 C C . SER A 1 265 ? -11.056 8.394 4.735 1.00 80.12 265 SER A C 1
ATOM 2028 O O . SER A 1 265 ? -11.023 9.611 4.869 1.00 80.12 265 SER A O 1
ATOM 2030 N N . TYR A 1 266 ? -12.154 7.686 5.020 1.00 71.94 266 TYR A N 1
ATOM 2031 C CA . TYR A 1 266 ? -13.392 8.261 5.568 1.00 71.94 266 TYR A CA 1
ATOM 2032 C C . TYR A 1 266 ? -13.240 8.895 6.951 1.00 71.94 266 TYR A C 1
ATOM 2034 O O . TYR A 1 266 ? -14.098 9.669 7.370 1.00 71.94 266 TYR A O 1
ATOM 2042 N N . PHE A 1 267 ? -12.180 8.526 7.664 1.00 74.44 267 PHE A N 1
ATOM 2043 C CA . PHE A 1 267 ? -11.873 8.982 9.013 1.00 74.44 267 PHE A CA 1
ATOM 2044 C C . PHE A 1 267 ? -10.784 10.0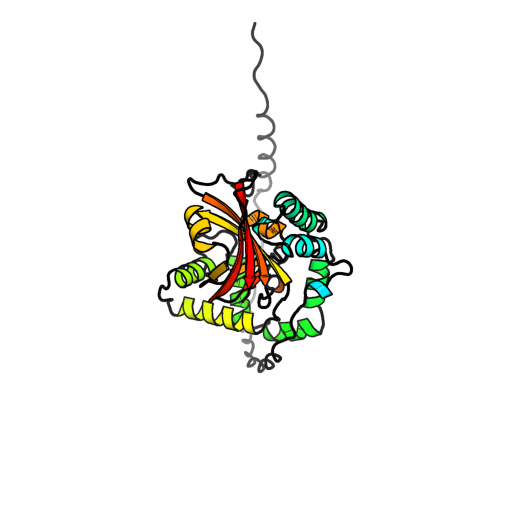57 9.026 1.00 74.44 267 PHE A C 1
ATOM 2046 O O . PHE A 1 267 ? -10.432 10.547 10.090 1.00 74.44 267 PHE A O 1
ATOM 2053 N N . SER A 1 268 ? -10.248 10.417 7.859 1.00 73.25 268 SER A N 1
ATOM 2054 C CA . SER A 1 268 ? -9.125 11.337 7.725 1.00 73.25 268 SER A CA 1
ATOM 2055 C C . SER A 1 268 ? -9.564 12.669 7.134 1.00 73.25 268 SER A C 1
ATOM 2057 O O . SER A 1 268 ? -10.338 12.717 6.176 1.00 73.25 268 SER A O 1
ATOM 2059 N N . GLU A 1 269 ? -8.999 13.761 7.643 1.00 67.94 269 GLU A N 1
ATOM 2060 C CA . GLU A 1 269 ? -9.076 15.072 6.987 1.00 67.94 269 GLU A CA 1
ATOM 2061 C C . GLU A 1 269 ? -8.375 15.060 5.614 1.00 67.94 269 GLU A C 1
ATOM 2063 O O . GLU A 1 269 ? -8.730 15.824 4.715 1.00 67.94 269 GLU A O 1
ATOM 2068 N N . PHE A 1 270 ? -7.455 14.113 5.408 1.00 69.75 270 PHE A N 1
ATOM 2069 C CA . PHE A 1 270 ? -6.744 13.835 4.161 1.00 69.75 270 PHE A CA 1
ATOM 2070 C C . PHE A 1 270 ? -7.420 12.716 3.361 1.00 69.75 270 PHE A C 1
ATOM 2072 O O . PHE A 1 270 ? -6.770 11.850 2.780 1.00 69.75 270 PHE A O 1
ATOM 2079 N N . TRP A 1 271 ? -8.752 12.735 3.288 1.00 72.00 271 TRP A N 1
ATOM 2080 C CA . TRP A 1 271 ? -9.565 11.781 2.518 1.00 72.00 271 TRP A CA 1
ATOM 2081 C C . TRP A 1 271 ? -9.079 11.576 1.068 1.00 72.00 271 TRP A C 1
ATOM 2083 O O . TRP A 1 271 ? -9.253 10.501 0.489 1.00 72.00 271 TRP A O 1
ATOM 2093 N N . ALA A 1 272 ? -8.429 12.600 0.509 1.00 71.38 272 ALA A N 1
ATOM 2094 C CA . ALA A 1 272 ? -7.758 12.619 -0.784 1.00 71.38 272 ALA A CA 1
ATOM 2095 C C . ALA A 1 272 ? -6.694 11.524 -0.970 1.00 71.38 272 ALA A C 1
ATOM 2097 O O . ALA A 1 272 ? -6.454 11.064 -2.088 1.00 71.38 272 ALA A O 1
ATOM 2098 N N . GLU A 1 273 ? -6.073 11.067 0.114 1.00 78.12 273 GLU A N 1
ATOM 2099 C CA . GLU A 1 273 ? -5.082 9.997 0.062 1.00 78.12 273 GLU A CA 1
ATOM 2100 C C . GLU A 1 273 ? -5.702 8.647 -0.275 1.00 78.12 273 GLU A C 1
ATOM 2102 O O . GLU A 1 273 ? -4.983 7.746 -0.702 1.00 78.12 273 GLU A O 1
ATOM 2107 N N . ALA A 1 274 ? -7.026 8.506 -0.132 1.00 85.19 274 ALA A N 1
ATOM 2108 C CA . ALA A 1 274 ? -7.750 7.263 -0.370 1.00 85.19 274 ALA A CA 1
ATOM 2109 C C . ALA A 1 274 ? -7.081 6.067 0.337 1.00 85.19 274 ALA A C 1
ATOM 2111 O O . ALA A 1 274 ? -6.933 4.994 -0.253 1.00 85.19 274 ALA A O 1
ATOM 2112 N N . GLU A 1 275 ? -6.619 6.279 1.575 1.00 88.12 275 GLU A N 1
ATOM 2113 C CA . GLU A 1 275 ? -5.897 5.269 2.340 1.00 88.12 275 GLU A CA 1
ATOM 2114 C C . GLU A 1 275 ? -6.776 4.042 2.622 1.00 88.12 275 GLU A C 1
ATOM 2116 O O . GLU A 1 275 ? -7.941 4.141 3.028 1.00 88.12 275 GLU A O 1
ATOM 2121 N N . ALA A 1 276 ? -6.169 2.873 2.436 1.00 92.06 276 ALA A N 1
ATOM 2122 C CA . ALA A 1 276 ? -6.663 1.585 2.871 1.00 92.06 276 ALA A CA 1
ATOM 2123 C C . ALA A 1 276 ? -5.584 0.855 3.683 1.00 92.06 276 ALA A C 1
ATOM 2125 O O . ALA A 1 276 ? -4.421 0.782 3.273 1.00 92.06 276 ALA A O 1
ATOM 2126 N N . LEU A 1 277 ? -5.984 0.277 4.815 1.00 95.81 277 LEU A N 1
ATOM 2127 C CA . LEU A 1 277 ? -5.100 -0.443 5.727 1.00 95.81 277 LEU A CA 1
ATOM 2128 C C . LEU A 1 277 ? -5.319 -1.948 5.649 1.00 95.81 277 LEU A C 1
ATOM 2130 O O . LEU A 1 277 ? -6.452 -2.421 5.740 1.00 95.81 277 LEU A O 1
ATOM 2134 N N . PHE A 1 278 ? -4.232 -2.707 5.560 1.00 97.38 278 PHE A N 1
ATOM 2135 C CA . PHE A 1 278 ? -4.248 -4.121 5.927 1.00 97.38 278 PHE A CA 1
ATOM 2136 C C . PHE A 1 278 ? -3.927 -4.261 7.416 1.00 97.38 278 PHE A C 1
ATOM 2138 O O . PHE A 1 278 ? -3.126 -3.494 7.963 1.00 97.38 278 PHE A O 1
ATOM 2145 N N . MET A 1 279 ? -4.556 -5.249 8.056 1.00 96.31 279 MET A N 1
ATOM 2146 C CA . MET A 1 279 ? -4.283 -5.596 9.452 1.00 96.31 279 MET A CA 1
ATOM 2147 C C . MET A 1 279 ? -2.822 -6.019 9.632 1.00 96.31 279 MET A C 1
ATOM 2149 O O . MET A 1 279 ? -2.138 -6.392 8.674 1.00 96.31 279 MET A O 1
ATOM 2153 N N . ASN A 1 280 ? -2.341 -5.951 10.868 1.00 96.38 280 ASN A N 1
ATOM 2154 C CA . ASN A 1 280 ? -1.012 -6.436 11.189 1.00 96.38 280 ASN A CA 1
ATOM 2155 C C . ASN A 1 280 ? -0.914 -7.958 10.987 1.00 96.38 280 ASN A C 1
ATOM 2157 O O . ASN A 1 280 ? -1.857 -8.701 11.248 1.00 96.38 280 ASN A O 1
ATOM 2161 N N . GLY A 1 281 ? 0.233 -8.426 10.497 1.00 96.94 281 GLY A N 1
ATOM 2162 C CA . GLY A 1 281 ? 0.431 -9.831 10.136 1.00 96.94 281 GLY A CA 1
ATOM 2163 C C . GLY A 1 281 ? -0.151 -10.220 8.775 1.00 96.94 281 GLY A C 1
ATOM 2164 O O . GLY A 1 281 ? -0.229 -11.410 8.486 1.00 96.94 281 GLY A O 1
ATOM 2165 N N . ALA A 1 282 ? -0.550 -9.255 7.939 1.00 97.56 282 ALA A N 1
ATOM 2166 C CA . ALA A 1 282 ? -0.988 -9.538 6.577 1.00 97.56 282 ALA A CA 1
ATOM 2167 C C . ALA A 1 282 ? 0.110 -10.259 5.777 1.00 97.56 282 ALA A C 1
ATOM 2169 O O . ALA A 1 282 ? 1.292 -9.894 5.832 1.00 97.56 282 ALA A O 1
ATOM 2170 N N . GLU A 1 283 ? -0.299 -11.280 5.026 1.00 98.38 283 GLU A N 1
ATOM 2171 C CA . GLU A 1 283 ? 0.592 -12.110 4.224 1.00 98.38 283 GLU A CA 1
ATOM 2172 C C . GLU A 1 283 ? 0.400 -11.847 2.736 1.00 98.38 283 GLU A C 1
ATOM 2174 O O . GLU A 1 283 ? -0.714 -11.881 2.209 1.00 98.38 283 GLU A O 1
ATOM 2179 N N . PHE A 1 284 ? 1.516 -11.662 2.040 1.00 98.56 284 PHE A N 1
ATOM 2180 C CA . PHE A 1 284 ? 1.539 -11.402 0.611 1.00 98.56 284 PHE A CA 1
ATOM 2181 C C . PHE A 1 284 ? 2.494 -12.358 -0.091 1.00 98.56 284 PHE A C 1
ATOM 2183 O O . PHE A 1 284 ? 3.618 -12.574 0.357 1.00 98.56 284 PHE A O 1
ATOM 2190 N N . THR A 1 285 ? 2.076 -12.907 -1.224 1.00 98.44 285 THR A N 1
ATOM 2191 C CA . THR A 1 285 ? 2.967 -13.598 -2.157 1.00 98.44 285 THR A CA 1
ATOM 2192 C C . THR A 1 285 ? 3.536 -12.585 -3.138 1.00 98.44 285 THR A C 1
ATOM 2194 O O . THR A 1 285 ? 2.789 -11.819 -3.747 1.00 98.44 285 THR A O 1
ATOM 2197 N N . VAL A 1 286 ? 4.852 -12.594 -3.327 1.00 98.31 286 VAL A N 1
ATOM 2198 C CA . VAL A 1 286 ? 5.511 -11.761 -4.335 1.00 98.31 286 VAL A CA 1
ATOM 2199 C C . VAL A 1 286 ? 5.313 -12.402 -5.700 1.00 98.31 286 VAL A C 1
ATOM 2201 O O . VAL A 1 286 ? 5.821 -13.489 -5.965 1.00 98.31 286 VAL A O 1
ATOM 2204 N N . LYS A 1 287 ? 4.548 -11.750 -6.570 1.00 97.56 287 LYS A N 1
ATOM 2205 C CA . LYS A 1 287 ? 4.242 -12.257 -7.913 1.00 97.56 287 LYS A CA 1
ATOM 2206 C C . LYS A 1 287 ? 5.307 -11.878 -8.924 1.00 97.56 287 LYS A C 1
ATOM 2208 O O . LYS A 1 287 ? 5.615 -12.684 -9.791 1.00 97.56 287 LYS A O 1
ATOM 2213 N N . ALA A 1 288 ? 5.843 -10.669 -8.806 1.00 97.31 288 ALA A N 1
ATOM 2214 C CA . ALA A 1 288 ? 6.897 -10.170 -9.670 1.00 97.31 288 ALA A CA 1
ATOM 2215 C C . ALA A 1 288 ? 7.655 -9.029 -8.990 1.00 97.31 288 ALA A C 1
ATOM 2217 O O . ALA A 1 288 ? 7.081 -8.284 -8.186 1.00 97.31 288 ALA A O 1
ATOM 2218 N N . ILE A 1 289 ? 8.920 -8.857 -9.366 1.00 97.19 289 ILE A N 1
ATOM 2219 C CA . ILE A 1 289 ? 9.718 -7.679 -9.021 1.00 97.19 289 ILE A CA 1
ATOM 2220 C C . ILE A 1 289 ? 10.450 -7.170 -10.261 1.00 97.19 289 ILE A C 1
ATOM 2222 O O . ILE A 1 289 ? 11.127 -7.921 -10.959 1.00 97.19 289 ILE A O 1
ATOM 2226 N N . SER A 1 290 ? 10.341 -5.874 -10.541 1.00 96.31 290 SER A N 1
ATOM 2227 C CA . SER A 1 290 ? 11.018 -5.291 -11.695 1.00 96.31 290 SER A CA 1
ATOM 2228 C C . SER A 1 290 ? 12.528 -5.151 -11.458 1.00 96.31 290 SER A C 1
ATOM 2230 O O . SER A 1 290 ? 12.975 -4.942 -10.317 1.00 96.31 290 SER A O 1
ATOM 2232 N N . PRO A 1 291 ? 13.348 -5.122 -12.528 1.00 95.38 291 PRO A N 1
ATOM 2233 C CA . PRO A 1 291 ? 14.657 -4.486 -12.442 1.00 95.38 291 PRO A CA 1
ATOM 2234 C C . PRO A 1 291 ? 14.500 -3.017 -12.019 1.00 95.38 291 PRO A C 1
ATOM 2236 O O . PRO A 1 291 ? 13.402 -2.449 -12.076 1.00 95.38 291 PRO A O 1
ATOM 2239 N N . ARG A 1 292 ? 15.595 -2.388 -11.585 1.00 94.00 292 ARG A N 1
ATOM 2240 C CA . ARG A 1 292 ? 15.595 -0.950 -11.300 1.00 94.00 292 ARG A CA 1
ATOM 2241 C C . ARG A 1 292 ? 15.304 -0.188 -12.595 1.00 94.00 292 ARG A C 1
ATOM 2243 O O . ARG A 1 292 ? 15.973 -0.412 -13.600 1.00 94.00 292 ARG A O 1
ATOM 2250 N N . GLN A 1 293 ? 14.281 0.653 -12.564 1.00 91.38 293 GLN A N 1
ATOM 2251 C CA . GLN A 1 293 ? 13.807 1.421 -13.710 1.00 91.38 293 GLN A CA 1
ATOM 2252 C C . GLN A 1 293 ? 14.610 2.717 -13.884 1.00 91.38 293 GLN A C 1
ATOM 2254 O O . GLN A 1 293 ? 15.431 3.084 -13.040 1.00 91.38 293 GLN A O 1
ATOM 2259 N N . ASP A 1 294 ? 14.349 3.420 -14.984 1.00 86.06 294 ASP A N 1
ATOM 2260 C CA . ASP A 1 294 ? 14.954 4.707 -15.350 1.00 86.06 294 ASP A CA 1
ATOM 2261 C C . ASP A 1 294 ? 14.743 5.812 -14.298 1.00 86.06 294 ASP A C 1
ATOM 2263 O O . ASP A 1 294 ? 15.624 6.634 -14.064 1.00 86.06 294 ASP A O 1
ATOM 2267 N N . ASP A 1 295 ? 13.603 5.799 -13.611 1.00 81.00 295 ASP A N 1
ATOM 2268 C CA . ASP A 1 295 ? 13.271 6.701 -12.501 1.00 81.00 295 ASP A CA 1
ATOM 2269 C C . ASP A 1 295 ? 13.869 6.261 -11.146 1.00 81.00 295 ASP A C 1
ATOM 2271 O O . ASP A 1 295 ? 13.620 6.877 -10.103 1.00 81.00 295 ASP A O 1
ATOM 2275 N N . GLY A 1 296 ? 14.673 5.194 -11.151 1.00 86.62 296 GLY A N 1
ATOM 2276 C CA . GLY A 1 296 ? 15.287 4.604 -9.969 1.00 86.62 296 GLY A CA 1
ATOM 2277 C C . GLY A 1 296 ? 14.323 3.802 -9.093 1.00 86.62 296 GLY A C 1
ATOM 2278 O O . GLY A 1 296 ? 14.701 3.441 -7.976 1.00 86.62 296 GLY A O 1
ATOM 2279 N N . CYS A 1 297 ? 13.101 3.534 -9.561 1.00 92.44 297 CYS A N 1
ATOM 2280 C CA . CYS A 1 297 ? 12.106 2.739 -8.855 1.00 92.44 297 CYS A CA 1
ATOM 2281 C C . CYS A 1 297 ? 12.232 1.241 -9.155 1.00 92.44 297 CYS A C 1
ATOM 2283 O O . CYS A 1 297 ? 12.725 0.823 -10.202 1.00 92.44 297 CYS A O 1
ATOM 2285 N N . ARG A 1 298 ? 11.756 0.421 -8.220 1.00 96.06 298 ARG A N 1
ATOM 2286 C CA . ARG A 1 298 ? 11.397 -0.979 -8.431 1.00 96.06 298 ARG A CA 1
ATOM 2287 C C . ARG A 1 298 ? 9.902 -1.141 -8.201 1.00 96.06 298 ARG A C 1
ATOM 2289 O O . ARG A 1 298 ? 9.371 -0.679 -7.190 1.00 96.06 298 ARG A O 1
ATOM 2296 N N . TYR A 1 299 ? 9.242 -1.830 -9.117 1.00 96.00 299 TYR A N 1
ATOM 2297 C CA . TYR A 1 299 ? 7.857 -2.241 -8.966 1.00 96.00 299 TYR A CA 1
ATOM 2298 C C . TYR A 1 299 ? 7.810 -3.619 -8.321 1.00 96.00 299 TYR A C 1
ATOM 2300 O O . TYR A 1 299 ? 8.519 -4.527 -8.753 1.00 96.00 299 TYR A O 1
ATOM 2308 N N . VAL A 1 300 ? 6.984 -3.773 -7.290 1.00 97.69 300 VAL A N 1
ATOM 2309 C CA . VAL A 1 300 ? 6.762 -5.054 -6.611 1.00 97.69 300 VAL A CA 1
ATOM 2310 C C . VAL A 1 300 ? 5.283 -5.391 -6.706 1.00 97.69 300 VAL A C 1
ATOM 2312 O O . VAL A 1 300 ? 4.436 -4.629 -6.241 1.00 97.69 300 VAL A O 1
ATOM 2315 N N . ILE A 1 301 ? 4.964 -6.535 -7.305 1.00 97.75 301 ILE A N 1
ATOM 2316 C CA . ILE A 1 301 ? 3.589 -7.019 -7.413 1.00 97.75 301 ILE A CA 1
ATOM 2317 C C . ILE A 1 301 ? 3.341 -8.011 -6.286 1.00 97.75 301 ILE A C 1
ATOM 2319 O O . ILE A 1 301 ? 4.032 -9.025 -6.178 1.00 97.75 301 ILE A O 1
ATOM 2323 N N . LEU A 1 302 ? 2.357 -7.708 -5.449 1.00 98.19 302 LEU A N 1
ATOM 2324 C CA . LEU A 1 302 ? 1.962 -8.506 -4.299 1.00 98.19 302 LEU A CA 1
ATOM 2325 C C . LEU A 1 302 ? 0.546 -9.042 -4.497 1.00 98.19 302 LEU A C 1
ATOM 2327 O O . LEU A 1 302 ? -0.335 -8.328 -4.967 1.00 98.19 302 LEU A O 1
ATOM 2331 N N . GLU A 1 303 ? 0.323 -10.282 -4.086 1.00 97.81 303 GLU A N 1
ATOM 2332 C CA . GLU A 1 303 ? -1.001 -10.899 -3.997 1.00 97.81 303 GLU A CA 1
ATOM 2333 C C . GLU A 1 303 ? -1.246 -11.317 -2.551 1.00 97.81 303 GLU A C 1
ATOM 2335 O O . GLU A 1 303 ? -0.455 -12.069 -1.980 1.00 97.81 303 GLU A O 1
ATOM 2340 N N . GLU A 1 304 ? -2.313 -10.811 -1.944 1.00 97.94 304 GLU A N 1
ATOM 2341 C CA . GLU A 1 304 ? -2.697 -11.197 -0.589 1.00 97.94 304 GLU A CA 1
ATOM 2342 C C . GLU A 1 304 ? -3.113 -12.675 -0.536 1.00 97.94 304 GLU A C 1
ATOM 2344 O O . GLU A 1 304 ? -3.874 -13.146 -1.388 1.00 97.94 304 GLU A O 1
ATOM 2349 N N . LYS A 1 305 ? -2.625 -13.400 0.476 1.00 94.56 305 LYS A N 1
ATOM 2350 C CA . LYS A 1 305 ? -2.930 -14.822 0.680 1.00 94.56 305 LYS A CA 1
ATOM 2351 C C . LYS A 1 305 ? -4.297 -15.091 1.283 1.00 94.56 305 LYS A C 1
ATOM 2353 O O . LYS A 1 305 ? -4.824 -14.295 2.083 1.00 94.56 305 LYS A O 1
#

Sequence (305 aa):
MHYLRLPILTFIALSLALLLKTITPGNDAQAQGRKPNSEAEKPKLEKPAALPAAPNASSPIELKSLAATNPYEKLNKILAVKSDAIAWSEFKAALVELNISIPPISSALSTEMWKLAQAPEAAKRLAWVKGTEHVVTVNRYVEESHGVEDSTFLKANRALRAGTALDESMQKYVNNLDGALKKLPPLVGYSFRGAVLKEEAVLKDYAEGKTVIEKGFTSSSLNPSTAYAYAFPKESGFFRAVKPLADGEVRVLYVIQGKSSRPVSYFSEFWAEAEALFMNGAEFTVKAISPRQDDGCRYVILEEK

Solvent-accessible surface area (backbone atoms only — not comparable to full-atom values): 17779 Å² total; per-residue (Å²): 138,86,87,85,82,86,85,81,76,75,72,69,67,64,69,66,67,73,76,75,79,86,83,83,85,88,80,91,87,81,93,75,89,77,78,87,79,75,84,77,78,76,79,79,82,72,79,78,72,81,73,71,79,78,73,73,78,48,71,69,45,51,54,76,77,77,40,100,65,56,78,55,54,65,51,50,61,56,65,70,50,58,59,93,68,48,57,63,68,58,50,51,50,45,52,46,49,64,37,68,75,49,52,89,84,63,50,62,70,65,41,48,50,46,46,50,55,66,29,75,66,25,49,58,70,42,50,65,42,69,88,37,75,29,40,59,40,47,28,49,45,57,62,44,62,76,77,53,99,81,23,69,53,60,53,51,32,50,31,42,61,70,68,48,86,66,53,73,70,54,45,49,48,54,52,32,35,51,61,36,51,68,67,43,40,25,33,32,41,70,34,15,29,34,34,71,45,50,42,69,59,48,62,67,58,49,35,65,74,34,73,40,68,43,46,21,63,44,72,26,10,67,36,53,54,52,13,45,45,49,31,51,42,54,72,44,99,84,45,88,50,61,50,79,74,58,93,65,46,32,25,33,41,36,43,32,43,36,63,62,30,21,74,51,19,90,58,34,98,60,38,87,45,36,31,25,37,33,59,59,57,44,44,28,35,20,63,30,57,53,70,77,42,97,89,49,33,27,47,37,35,32,35,53,114

Foldseek 3Di:
DDDDDDDPPPPVVPVVVVPPPPDDDDDDDDDDDDDDDDDDPDPPPDDPDDQPDQPDADAAAELCVQDPDNLCPQVCVQLVDAQVPRPVVSNVVSLVSLQVVQDLVPQRPVVSVVCVCVPPVNCVLCSSVPPDPLLVLLQQLAVQPPDDPDGLQNVLQVCQVVVHDDDPVSVVSLVSPLVNLSSFHFYFFKWKAKAKDQQVCCCVQQPAQDKHWRQGKDKTAPRQVLRVCRLFPAPDPVGPHTDDHDPRIAMEMEIERDGRWGQSLSSYPPVSRRITIDRGRWMWGFRYWDDQDPVRYIYTYTYTD

Radius of gyration: 25.77 Å; Cα contacts (8 Å, |Δi|>4): 418; chains: 1; bounding box: 63×72×60 Å

Secondary structure (DSSP, 8-state):
-------STTSSSSSSSSSS------------PPPPPP--PPP--PPPPPPPPPPSSPPPEEGGGS-SS-TTHHHHHHHTS-GGG--HHHHHHHHHHHHHTS-TT-SHHHHHHHHHHHSHHHHHHTTTTTTSHHHHHHHHHHHTTTT-TT-HHHHHHHHHHHTPPPPHHHHHHHHHHHHHHTTSPPEEEEEEEEEEEEHHHHHHHS-TT-EEEE-S-EEEESSHHHHHHHHS-BS-SS--SBPPPPTTEEEEEEEEEEEEEEE-GGG-TTGGG-EEEEPTTEEEEEEEEPPPPTTSEEEEEEEE-